Protein AF-A0A7S1EVD7-F1 (afdb_monomer_lite)

Organism: Noctiluca scintillans (NCBI:txid2966)

Foldseek 3Di:
DPPPVVVVVVVVVVPDDLVVLLVCLLVDAPVRLVVSCVVDVVSVVSPALVSLLSNCCNPLVLLLCLLQCLDVVRHDSVVLSVLFDGPCSSVLSVQLVVLLVPFDDQDPQLVVQDDPVLVVLLVVLRVLLSSLSSNLSSCVRSVVVVSSVVSLQVNLVSLLSNQLSSCSSVVHNDDSDDPSHDDDPCSVVVSVVSNVVVVVVVVVVVVVVVVVVVVVVVVD

Structure (mmCIF, N/CA/C/O backbone):
data_AF-A0A7S1EVD7-F1
#
_entry.id   AF-A0A7S1EVD7-F1
#
loop_
_atom_site.group_PDB
_atom_site.id
_atom_site.type_symbol
_atom_site.label_atom_id
_atom_site.label_alt_id
_atom_site.label_comp_id
_atom_site.label_asym_id
_atom_site.label_entity_id
_atom_site.label_seq_id
_atom_site.pdbx_PDB_ins_code
_atom_site.Cartn_x
_atom_site.Cartn_y
_atom_site.Cartn_z
_atom_site.occupancy
_atom_site.B_iso_or_equiv
_atom_site.auth_seq_id
_atom_site.auth_comp_id
_atom_site.auth_asym_id
_atom_site.auth_atom_id
_atom_site.pdbx_PDB_model_num
ATOM 1 N N . GLN A 1 1 ? -38.533 -34.014 3.972 1.00 44.88 1 GLN A N 1
ATOM 2 C CA . GLN A 1 1 ? -37.366 -34.415 4.790 1.00 44.88 1 GLN A CA 1
ATOM 3 C C . GLN A 1 1 ? -36.181 -33.424 4.697 1.00 44.88 1 GLN A C 1
ATOM 5 O O . GLN A 1 1 ? -35.064 -33.807 4.995 1.00 44.88 1 GLN A O 1
ATOM 10 N N . ASN A 1 2 ? -36.397 -32.120 4.438 1.00 43.06 2 ASN A N 1
ATOM 11 C CA . ASN A 1 2 ? -35.309 -31.125 4.284 1.00 43.06 2 ASN A CA 1
ATOM 12 C C . ASN A 1 2 ? -35.153 -30.165 5.486 1.00 43.06 2 ASN A C 1
ATOM 14 O O . ASN A 1 2 ? -34.778 -29.009 5.321 1.00 43.06 2 ASN A O 1
ATOM 18 N N . ALA A 1 3 ? -35.474 -30.609 6.706 1.00 43.50 3 ALA A N 1
ATOM 19 C CA . ALA A 1 3 ? -35.480 -29.743 7.894 1.00 43.50 3 ALA A CA 1
ATOM 20 C C . ALA A 1 3 ? -34.254 -29.903 8.819 1.00 43.50 3 ALA A C 1
ATOM 22 O O . ALA A 1 3 ? -34.130 -29.135 9.774 1.00 43.50 3 ALA A O 1
ATOM 23 N N . SER A 1 4 ? -33.353 -30.868 8.574 1.00 43.53 4 SER A N 1
ATOM 24 C CA . SER A 1 4 ? -32.219 -31.132 9.482 1.00 43.53 4 SER A CA 1
ATOM 25 C C . SER A 1 4 ? -30.947 -30.340 9.143 1.00 43.53 4 SER A C 1
ATOM 27 O O . SER A 1 4 ? -30.243 -29.928 10.062 1.00 43.53 4 SER A O 1
ATOM 29 N N . GLY A 1 5 ? -30.696 -30.012 7.868 1.00 40.09 5 GLY A N 1
ATOM 30 C CA . GLY A 1 5 ? -29.523 -29.213 7.467 1.00 40.09 5 GLY A CA 1
ATOM 31 C C . GLY A 1 5 ? -29.559 -27.769 7.987 1.00 40.09 5 GLY A C 1
ATOM 32 O O . GLY A 1 5 ? -28.544 -27.218 8.399 1.00 40.09 5 GLY A O 1
ATOM 33 N N . ASN A 1 6 ? -30.758 -27.185 8.086 1.00 43.16 6 ASN A N 1
ATOM 34 C CA . ASN A 1 6 ? -30.953 -25.802 8.535 1.00 43.16 6 ASN A CA 1
ATOM 35 C C . ASN A 1 6 ? -30.888 -25.632 10.068 1.00 43.16 6 ASN A C 1
ATOM 37 O O . ASN A 1 6 ? -30.753 -24.516 10.568 1.00 43.16 6 ASN A O 1
ATOM 41 N N . ARG A 1 7 ? -30.986 -26.731 10.833 1.00 43.75 7 ARG A N 1
ATOM 42 C CA . ARG A 1 7 ? -30.829 -26.716 12.299 1.00 43.75 7 ARG A CA 1
ATOM 43 C C . ARG A 1 7 ? -29.368 -26.798 12.716 1.00 43.75 7 ARG A C 1
ATOM 45 O O . ARG A 1 7 ? -29.014 -26.156 13.692 1.00 43.75 7 ARG A O 1
ATOM 52 N N . SER A 1 8 ? -28.530 -27.513 11.964 1.00 48.38 8 SER A N 1
ATOM 53 C CA . SER A 1 8 ? -27.095 -27.604 12.259 1.00 48.38 8 SER A CA 1
ATOM 54 C C . SER A 1 8 ? -26.392 -26.261 12.062 1.00 48.38 8 SER A C 1
ATOM 56 O O . SER A 1 8 ? -25.587 -25.885 12.902 1.00 48.38 8 SER A O 1
ATOM 58 N N . PHE A 1 9 ? -26.742 -25.502 11.016 1.00 45.78 9 PHE A N 1
ATOM 59 C CA . PHE A 1 9 ? -26.202 -24.154 10.804 1.00 45.78 9 PHE A CA 1
ATOM 60 C C . PHE A 1 9 ? -26.750 -23.156 11.835 1.00 45.78 9 PHE A C 1
ATOM 62 O O . PHE A 1 9 ? -25.984 -22.424 12.443 1.00 45.78 9 PHE A O 1
ATOM 69 N N . LYS A 1 10 ? -28.058 -23.189 12.145 1.00 41.19 10 LYS A N 1
ATOM 70 C CA . LYS A 1 10 ? -28.638 -22.364 13.225 1.00 41.19 10 LYS A CA 1
ATOM 71 C C . LYS A 1 10 ? -28.073 -22.681 14.616 1.00 41.19 10 LYS A C 1
ATOM 73 O O . LYS A 1 10 ? -27.955 -21.760 15.413 1.00 41.19 10 LYS A O 1
ATOM 78 N N . ALA A 1 11 ? -27.726 -23.939 14.898 1.00 45.59 11 ALA A N 1
ATOM 79 C CA . ALA A 1 11 ? -27.103 -24.360 16.154 1.00 45.59 11 ALA A CA 1
ATOM 80 C C . ALA A 1 11 ? -25.620 -23.965 16.229 1.00 45.59 11 ALA A C 1
ATOM 82 O O . ALA A 1 11 ? -25.166 -23.533 17.284 1.00 45.59 11 ALA A O 1
ATOM 83 N N . MET A 1 12 ? -24.899 -24.032 15.103 1.00 44.72 12 MET A N 1
ATOM 84 C CA . MET A 1 12 ? -23.564 -23.440 14.969 1.00 44.72 12 MET A CA 1
ATOM 85 C C . MET A 1 12 ? -23.636 -21.927 15.223 1.00 44.72 12 MET A C 1
ATOM 87 O O . MET A 1 12 ? -22.807 -21.381 15.937 1.00 44.72 12 MET A O 1
ATOM 91 N N . VAL A 1 13 ? -24.697 -21.273 14.723 1.00 46.25 13 VAL A N 1
ATOM 92 C CA . VAL A 1 13 ? -24.890 -19.824 14.828 1.00 46.25 13 VAL A CA 1
ATOM 93 C C . VAL A 1 13 ? -25.379 -19.322 16.193 1.00 46.25 13 VAL A C 1
ATOM 95 O O . VAL A 1 13 ? -25.063 -18.204 16.596 1.00 46.25 13 VAL A O 1
ATOM 98 N N . SER A 1 14 ? -26.093 -20.144 16.962 1.00 47.62 14 SER A N 1
ATOM 99 C CA . SER A 1 14 ? -26.487 -19.815 18.340 1.0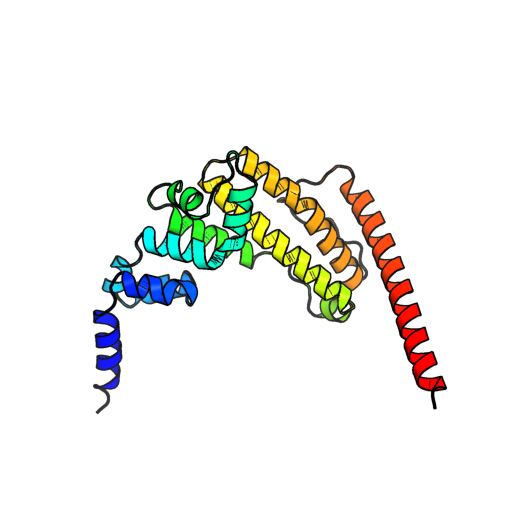0 47.62 14 SER A CA 1
ATOM 100 C C . SER A 1 14 ? -25.362 -19.978 19.370 1.00 47.62 14 SER A C 1
ATOM 102 O O . SER A 1 14 ? -25.581 -19.668 20.536 1.00 47.62 14 SER A O 1
ATOM 104 N N . PHE A 1 15 ? -24.193 -20.478 18.954 1.00 49.88 15 PHE A N 1
ATOM 105 C CA . PHE A 1 15 ? -23.033 -20.740 19.812 1.00 49.88 15 PHE A CA 1
ATOM 106 C C . PHE A 1 15 ? -21.908 -19.703 19.661 1.00 49.88 15 PHE A C 1
ATOM 108 O O . PHE A 1 15 ? -20.883 -19.829 20.317 1.00 49.88 15 PHE A O 1
ATOM 115 N N . PHE A 1 16 ? -22.063 -18.690 18.801 1.00 56.16 16 PHE A N 1
ATOM 116 C CA . PHE A 1 16 ? -21.027 -17.674 18.615 1.00 56.16 16 PHE A CA 1
ATOM 117 C C . PHE A 1 16 ? -21.048 -16.672 19.775 1.00 56.16 16 PHE A C 1
ATOM 119 O O . PHE A 1 16 ? -21.989 -15.890 19.923 1.00 56.16 16 PHE A O 1
ATOM 126 N N . GLY A 1 17 ? -20.009 -16.707 20.603 1.00 64.12 17 GLY A N 1
ATOM 127 C CA . GLY A 1 17 ? -19.635 -15.637 21.512 1.00 64.12 17 GLY A CA 1
ATOM 128 C C . GLY A 1 17 ? -18.591 -14.715 20.878 1.00 64.12 17 GLY A C 1
ATOM 129 O O . GLY A 1 17 ? -18.247 -14.808 19.697 1.00 64.12 17 GLY A O 1
ATOM 130 N N . THR A 1 18 ? -18.067 -13.783 21.673 1.00 68.94 18 THR A N 1
ATOM 131 C CA . THR A 1 18 ? -16.988 -12.886 21.237 1.00 68.94 18 THR A CA 1
ATOM 132 C C . THR A 1 18 ? -15.716 -13.662 20.894 1.00 68.94 18 THR A C 1
ATOM 134 O O . THR A 1 18 ? -15.041 -13.302 19.939 1.00 68.94 18 THR A O 1
ATOM 137 N N . ALA A 1 19 ? -15.414 -14.759 21.593 1.00 72.44 19 ALA A N 1
ATOM 138 C CA . ALA A 1 19 ? -14.221 -15.575 21.353 1.00 72.44 19 ALA A CA 1
ATOM 139 C C . ALA A 1 19 ? -14.154 -16.148 19.925 1.00 72.44 19 ALA A C 1
ATOM 141 O O . ALA A 1 19 ? -13.100 -16.146 19.292 1.00 72.44 19 ALA A O 1
ATOM 142 N N . GLU A 1 20 ? -15.281 -16.586 19.378 1.00 74.19 20 GLU A N 1
ATOM 143 C CA . GLU A 1 20 ? -15.353 -17.140 18.031 1.00 74.19 20 GLU A CA 1
ATOM 144 C C . GLU A 1 20 ? -15.288 -16.047 16.954 1.00 74.19 20 GLU A C 1
ATOM 146 O O . GLU A 1 20 ? -14.692 -16.264 15.901 1.00 74.19 20 GLU A O 1
ATOM 151 N N . ALA A 1 21 ? -15.831 -14.850 17.217 1.00 74.56 21 ALA A N 1
ATOM 152 C CA . ALA A 1 21 ? -15.649 -13.695 16.332 1.00 74.56 21 ALA A CA 1
ATOM 153 C C . ALA A 1 21 ? -14.167 -13.288 16.234 1.00 74.56 21 ALA A C 1
ATOM 155 O O . ALA A 1 21 ? -13.689 -12.961 15.151 1.00 74.56 21 ALA A O 1
ATOM 156 N N . TYR A 1 22 ? -13.420 -13.387 17.339 1.00 80.81 22 TYR A N 1
ATOM 157 C CA . TYR A 1 22 ? -11.961 -13.255 17.326 1.00 80.81 22 TYR A CA 1
ATOM 158 C C . TYR A 1 22 ? -11.295 -14.370 16.512 1.00 80.81 22 TYR A C 1
ATOM 160 O O . TYR A 1 22 ? -10.418 -14.086 15.705 1.00 80.81 22 TYR A O 1
ATOM 168 N N . ALA A 1 23 ? -11.730 -15.623 16.666 1.00 81.19 23 ALA A N 1
ATOM 169 C CA . ALA A 1 23 ? -11.158 -16.752 15.930 1.00 81.19 23 ALA A CA 1
ATOM 170 C C . ALA A 1 23 ? -11.373 -16.656 14.407 1.00 81.19 23 ALA A C 1
ATOM 172 O O . ALA A 1 23 ? -10.497 -17.042 13.635 1.00 81.19 23 ALA A O 1
ATOM 173 N N . LEU A 1 24 ? -12.524 -16.136 13.971 1.00 81.75 24 LEU A N 1
ATOM 174 C CA . LEU A 1 24 ? -12.850 -15.944 12.553 1.00 81.75 24 LEU A CA 1
ATOM 175 C C . LEU A 1 24 ? -12.280 -14.644 11.972 1.00 81.75 24 LEU A C 1
ATOM 177 O O . LEU A 1 24 ? -12.089 -14.563 10.761 1.00 81.75 24 LEU A O 1
ATOM 181 N N . GLY A 1 25 ? -11.993 -13.654 12.824 1.00 81.75 25 GLY A N 1
ATOM 182 C CA . GLY A 1 25 ? -11.480 -12.326 12.470 1.00 81.75 25 GLY A CA 1
ATOM 183 C C . GLY A 1 25 ? -10.424 -12.336 11.361 1.00 81.75 25 GLY A C 1
ATOM 184 O O . GLY A 1 25 ? -10.656 -11.700 10.338 1.00 81.75 25 GLY A O 1
ATOM 185 N N . PRO A 1 26 ? -9.320 -13.091 11.521 1.00 85.69 26 PRO A N 1
ATOM 186 C CA . PRO A 1 26 ? -8.225 -13.155 10.549 1.00 85.69 26 PRO A CA 1
ATOM 187 C C . PRO A 1 26 ? -8.576 -13.750 9.175 1.00 85.69 26 PRO A C 1
ATOM 189 O O . PRO A 1 26 ? -7.789 -13.630 8.240 1.00 85.69 26 PRO A O 1
ATOM 192 N N . PHE A 1 27 ? -9.705 -14.457 9.054 1.00 85.62 27 PHE A N 1
ATOM 193 C CA . PHE A 1 27 ? -10.077 -15.212 7.849 1.00 85.62 27 PHE A CA 1
ATOM 194 C C . PHE A 1 27 ? -11.245 -14.592 7.078 1.00 85.62 27 PHE A C 1
ATOM 196 O O . PHE A 1 27 ? -11.596 -15.076 6.002 1.00 85.62 27 PHE A O 1
ATOM 203 N N . CYS A 1 28 ? -11.866 -13.545 7.620 1.00 85.81 28 CYS A N 1
ATOM 204 C CA . CYS A 1 28 ? -13.057 -12.927 7.054 1.00 85.81 28 CYS A CA 1
ATOM 205 C C . CYS A 1 28 ? -12.839 -11.426 6.879 1.00 85.81 28 CYS A C 1
ATOM 207 O O . CYS A 1 28 ? -12.343 -10.745 7.771 1.00 85.81 28 CYS A O 1
ATOM 209 N N . SER A 1 29 ? -13.260 -10.876 5.743 1.00 87.44 29 SER A N 1
ATOM 210 C CA . SER A 1 29 ? -13.222 -9.432 5.534 1.00 87.44 29 SER A CA 1
ATOM 211 C C . SER A 1 29 ? -14.282 -8.719 6.385 1.00 87.44 29 SER A C 1
ATOM 213 O O . SER A 1 29 ? -15.257 -9.315 6.848 1.00 87.44 29 SER A O 1
ATOM 215 N N . GLY A 1 30 ? -14.148 -7.399 6.548 1.00 85.38 30 GLY A N 1
ATOM 216 C CA . GLY A 1 30 ? -15.182 -6.591 7.203 1.00 85.38 30 GLY A CA 1
ATOM 217 C C . GLY A 1 30 ? -16.542 -6.691 6.503 1.00 85.38 30 GLY A C 1
ATOM 218 O O . GLY A 1 30 ? -17.576 -6.638 7.166 1.00 85.38 30 GLY A O 1
ATOM 219 N N . VAL A 1 31 ? -16.553 -6.899 5.181 1.00 87.12 31 VAL A N 1
ATOM 220 C CA . VAL A 1 31 ? -17.779 -7.118 4.397 1.00 87.12 31 VAL A CA 1
ATOM 221 C C . VAL A 1 31 ? -18.438 -8.439 4.785 1.00 87.12 31 VAL A C 1
ATOM 223 O O . VAL A 1 31 ? -19.647 -8.461 5.011 1.00 87.12 31 VAL A O 1
ATOM 226 N N . ASP A 1 32 ? -17.651 -9.504 4.946 1.00 86.31 32 ASP A N 1
ATOM 227 C CA . ASP A 1 32 ? -18.152 -10.813 5.378 1.00 86.31 32 ASP A CA 1
ATOM 228 C C . ASP A 1 32 ? -18.765 -10.722 6.780 1.00 86.31 32 ASP A C 1
ATOM 230 O O . ASP A 1 32 ? -19.887 -11.174 7.002 1.00 86.31 32 ASP A O 1
ATOM 234 N N . PHE A 1 33 ? -18.090 -10.044 7.713 1.00 81.94 33 PHE A N 1
ATOM 235 C CA . PHE A 1 33 ? -18.612 -9.817 9.064 1.00 81.94 33 PHE A CA 1
ATOM 236 C C . PHE A 1 33 ? -19.910 -9.001 9.075 1.00 81.94 33 PHE A C 1
ATOM 238 O O . PHE A 1 33 ? -20.849 -9.328 9.808 1.00 81.94 33 PHE A O 1
ATOM 245 N N . ILE A 1 34 ? -20.000 -7.958 8.244 1.00 83.19 34 ILE A N 1
ATOM 246 C CA . ILE A 1 34 ? -21.222 -7.159 8.110 1.00 83.19 34 ILE A CA 1
ATOM 247 C C . ILE A 1 34 ? -22.352 -8.018 7.532 1.00 83.19 34 ILE A C 1
ATOM 249 O O . ILE A 1 34 ? -23.447 -8.022 8.095 1.00 83.19 34 ILE A O 1
ATOM 253 N N . ALA A 1 35 ? -22.100 -8.785 6.472 1.00 83.81 35 ALA A N 1
ATOM 254 C CA . ALA A 1 35 ? -23.093 -9.671 5.870 1.00 83.81 35 ALA A CA 1
ATOM 255 C C . ALA A 1 35 ? -23.604 -10.716 6.877 1.00 83.81 35 ALA A C 1
ATOM 257 O O . ALA A 1 35 ? -24.814 -10.883 7.055 1.00 83.81 35 ALA A O 1
ATOM 258 N N . VAL A 1 36 ? -22.699 -11.353 7.624 1.00 78.06 36 VAL A N 1
ATOM 259 C CA . VAL A 1 36 ? -23.054 -12.319 8.673 1.00 78.06 36 VAL A CA 1
ATOM 260 C C . VAL A 1 36 ? -23.901 -11.654 9.766 1.00 78.06 36 VAL A C 1
ATOM 262 O O . VAL A 1 36 ? -24.931 -12.203 10.164 1.00 78.06 36 VAL A O 1
ATOM 265 N N . SER A 1 37 ? -23.559 -10.435 10.190 1.00 79.31 37 SER A N 1
ATOM 266 C CA . SER A 1 37 ? -24.334 -9.697 11.201 1.00 79.31 37 SER A CA 1
ATOM 267 C C . SER A 1 37 ? -25.762 -9.351 10.764 1.00 79.31 37 SER A C 1
ATOM 269 O O . SER A 1 37 ? -26.671 -9.309 11.594 1.00 79.31 37 SER A O 1
ATOM 271 N N . GLN A 1 38 ? -25.983 -9.146 9.461 1.00 80.62 38 GLN A N 1
ATOM 272 C CA . GLN A 1 38 ? -27.307 -8.874 8.899 1.00 80.62 38 GLN A CA 1
ATOM 273 C C . GLN A 1 38 ? -28.178 -10.132 8.856 1.00 80.62 38 GLN A C 1
ATOM 275 O O . GLN A 1 38 ? -29.390 -10.053 9.052 1.00 80.62 38 GLN A O 1
ATOM 280 N N . THR A 1 39 ? -27.570 -11.300 8.639 1.00 79.75 39 THR A N 1
ATOM 281 C CA . THR A 1 39 ? -28.297 -12.580 8.629 1.00 79.75 39 THR A CA 1
ATOM 282 C C . THR A 1 39 ? -28.684 -13.060 10.028 1.00 79.75 39 THR A C 1
ATOM 284 O O . THR A 1 39 ? -29.711 -13.721 10.190 1.00 79.75 39 THR A O 1
ATOM 287 N N . HIS A 1 40 ? -27.910 -12.693 11.055 1.00 72.00 40 HIS A N 1
ATOM 288 C CA . HIS A 1 40 ? -28.127 -13.136 12.427 1.00 72.00 40 HIS A CA 1
ATOM 289 C C . HIS A 1 40 ? -27.943 -12.001 13.437 1.00 72.00 40 HIS A C 1
ATOM 291 O O . HIS A 1 40 ? -26.831 -11.593 13.755 1.00 72.00 40 HIS A O 1
ATOM 297 N N . ARG A 1 41 ? -29.056 -11.547 14.027 1.00 68.69 41 ARG A N 1
ATOM 298 C CA . ARG A 1 41 ? -29.090 -10.430 14.991 1.00 68.69 41 ARG A CA 1
ATOM 299 C C . ARG A 1 41 ? -28.163 -10.628 16.199 1.00 68.69 41 ARG A C 1
ATOM 301 O O . ARG A 1 41 ? -27.632 -9.651 16.714 1.00 68.69 41 ARG A O 1
ATOM 308 N N . SER A 1 42 ? -27.957 -11.876 16.627 1.00 68.62 42 SER A N 1
ATOM 309 C CA . SER A 1 42 ? -27.016 -12.240 17.695 1.00 68.62 42 SER A CA 1
ATOM 310 C C . SER A 1 42 ? -25.559 -11.968 17.314 1.00 68.62 42 SER A C 1
ATOM 312 O O . SER A 1 42 ? -24.803 -11.509 18.158 1.00 68.62 42 SER A O 1
ATOM 314 N N . MET A 1 43 ? -25.184 -12.152 16.045 1.00 66.56 43 MET A N 1
ATOM 315 C CA . MET A 1 43 ? -23.839 -11.847 15.538 1.00 66.56 43 MET A CA 1
ATOM 316 C C . MET A 1 43 ? -23.573 -10.339 15.486 1.00 66.56 43 MET A C 1
ATOM 318 O O . MET A 1 43 ? -22.446 -9.904 15.691 1.00 66.56 43 MET A O 1
ATOM 322 N N . GLY A 1 44 ? -24.611 -9.522 15.278 1.00 63.69 44 GLY A N 1
ATOM 323 C CA . GLY A 1 44 ? -24.496 -8.062 15.355 1.00 63.69 44 GLY A CA 1
ATOM 324 C C . GLY A 1 44 ? -24.073 -7.549 16.735 1.00 63.69 44 GLY A C 1
ATOM 325 O O . GLY A 1 44 ? -23.389 -6.534 16.815 1.00 63.69 44 GLY A O 1
ATOM 326 N N . LEU A 1 45 ? -24.406 -8.276 17.809 1.00 62.62 45 LEU A N 1
ATOM 327 C CA . LEU A 1 45 ? -23.969 -7.959 19.177 1.00 62.62 45 LEU A CA 1
ATOM 328 C C . LEU A 1 45 ? -22.491 -8.304 19.426 1.00 62.62 45 LEU A C 1
ATOM 330 O O . LEU A 1 45 ? -21.907 -7.814 20.388 1.00 62.62 45 LEU A O 1
ATOM 334 N N . LEU A 1 46 ? -21.883 -9.125 18.562 1.00 68.19 46 LEU A N 1
ATOM 335 C CA . LEU A 1 46 ? -20.492 -9.567 18.680 1.00 68.19 46 LEU A CA 1
ATOM 336 C C . LEU A 1 46 ? -19.510 -8.643 17.955 1.00 68.19 46 LEU A C 1
ATOM 338 O O . LEU A 1 46 ? -18.312 -8.741 18.195 1.00 68.19 46 LEU A O 1
ATOM 342 N N . LEU A 1 47 ? -19.990 -7.722 17.110 1.00 76.81 47 LEU A N 1
ATOM 343 C CA . LEU A 1 47 ? -19.174 -6.720 16.411 1.00 76.81 47 LEU A CA 1
ATOM 344 C C . LEU A 1 47 ? -18.758 -5.567 17.339 1.00 76.81 47 LEU A C 1
ATOM 346 O O . LEU A 1 47 ? -18.971 -4.391 17.033 1.00 76.81 47 LEU A O 1
ATOM 350 N N . THR A 1 48 ? -18.188 -5.911 18.490 1.00 86.00 48 THR A N 1
ATOM 351 C CA . THR A 1 48 ? -17.673 -4.952 19.467 1.00 86.00 48 THR A CA 1
ATOM 352 C C . THR A 1 48 ? -16.430 -4.247 18.925 1.00 86.00 48 THR A C 1
ATOM 354 O O . THR A 1 48 ? -15.740 -4.762 18.043 1.00 86.00 48 THR A O 1
ATOM 357 N N . ASP A 1 49 ? -16.102 -3.075 19.476 1.00 88.81 49 ASP A N 1
ATOM 358 C CA . ASP A 1 49 ? -14.875 -2.342 19.125 1.00 88.81 49 ASP A CA 1
ATOM 359 C C . ASP A 1 49 ? -13.621 -3.224 19.262 1.00 88.81 49 ASP A C 1
ATOM 361 O O . ASP A 1 49 ? -12.717 -3.162 18.436 1.00 88.81 49 ASP A O 1
ATOM 365 N N . ALA A 1 50 ? -13.614 -4.125 20.246 1.00 88.44 50 ALA A N 1
ATOM 366 C CA . ALA A 1 50 ? -12.516 -5.045 20.504 1.00 88.44 50 ALA A CA 1
ATOM 367 C C . ALA A 1 50 ? -12.311 -6.069 19.363 1.00 88.44 50 ALA A C 1
ATOM 369 O O . ALA A 1 50 ? -11.170 -6.331 18.976 1.00 88.44 50 ALA A O 1
ATOM 370 N N . VAL A 1 51 ? -13.396 -6.580 18.760 1.00 88.75 51 VAL A N 1
ATOM 371 C CA . VAL A 1 51 ? -13.318 -7.437 17.559 1.00 88.75 51 VAL A CA 1
ATOM 372 C C . VAL A 1 51 ? -12.745 -6.654 16.382 1.00 88.75 51 VAL A C 1
ATOM 374 O O . VAL A 1 51 ? -11.852 -7.145 15.697 1.00 88.75 51 VAL A O 1
ATOM 377 N N . TRP A 1 52 ? -13.177 -5.407 16.180 1.00 92.00 52 TRP A N 1
ATOM 378 C CA . TRP A 1 52 ? -12.618 -4.561 15.123 1.00 92.00 52 TRP A CA 1
ATOM 379 C C . TRP A 1 52 ? -11.136 -4.247 15.353 1.00 92.00 52 TRP A C 1
ATOM 381 O O . TRP A 1 52 ? -10.360 -4.340 14.408 1.00 92.00 52 TRP A O 1
ATOM 391 N N . LYS A 1 53 ? -10.705 -3.964 16.591 1.00 92.88 53 LYS A N 1
ATOM 392 C CA . LYS A 1 53 ? -9.275 -3.812 16.933 1.00 92.88 53 LYS A CA 1
ATOM 393 C C . LYS A 1 53 ? -8.482 -5.071 16.609 1.00 92.88 53 LYS A C 1
ATOM 395 O O . LYS A 1 53 ? -7.392 -4.979 16.050 1.00 92.88 53 LYS A O 1
ATOM 400 N N . HIS A 1 54 ? -9.039 -6.242 16.914 1.00 91.44 54 HIS A N 1
ATOM 401 C CA . HIS A 1 54 ? -8.417 -7.511 16.559 1.00 91.44 54 HIS A CA 1
ATOM 402 C C . HIS A 1 54 ? -8.284 -7.679 15.043 1.00 91.44 54 HIS A C 1
ATOM 404 O O . HIS A 1 54 ? -7.209 -8.024 14.563 1.00 91.44 54 HIS A O 1
ATOM 410 N N . MET A 1 55 ? -9.331 -7.371 14.277 1.00 93.00 55 MET A N 1
ATOM 411 C CA . MET A 1 55 ? -9.271 -7.416 12.815 1.00 93.00 55 MET A CA 1
ATOM 412 C C . MET A 1 55 ? -8.259 -6.415 12.245 1.00 93.00 55 MET A C 1
ATOM 414 O O . MET A 1 55 ? -7.499 -6.771 11.349 1.00 93.00 55 MET A O 1
ATOM 418 N N . VAL A 1 56 ? -8.195 -5.190 12.785 1.00 95.06 56 VAL A N 1
ATOM 419 C CA . VAL A 1 56 ? -7.190 -4.194 12.380 1.00 95.06 56 VAL A CA 1
ATOM 420 C C . VAL A 1 56 ? -5.783 -4.733 12.615 1.00 95.06 56 VAL A C 1
ATOM 422 O O . VAL A 1 56 ? -4.940 -4.663 11.725 1.00 95.06 56 VAL A O 1
ATOM 425 N N . ARG A 1 57 ? -5.540 -5.335 13.783 1.00 95.06 57 ARG A N 1
ATOM 426 C CA . ARG A 1 57 ? -4.254 -5.958 14.096 1.00 95.06 57 ARG A CA 1
ATOM 427 C C . ARG A 1 57 ? -3.888 -7.066 13.120 1.00 95.06 57 ARG A C 1
ATOM 429 O O . ARG A 1 57 ? -2.759 -7.099 12.643 1.00 95.06 57 ARG A O 1
ATOM 436 N N . SER A 1 58 ? -4.825 -7.973 12.867 1.00 93.25 58 SER A N 1
ATOM 437 C CA . SER A 1 58 ? -4.582 -9.174 12.071 1.00 93.25 58 SER A CA 1
ATOM 438 C C . SER A 1 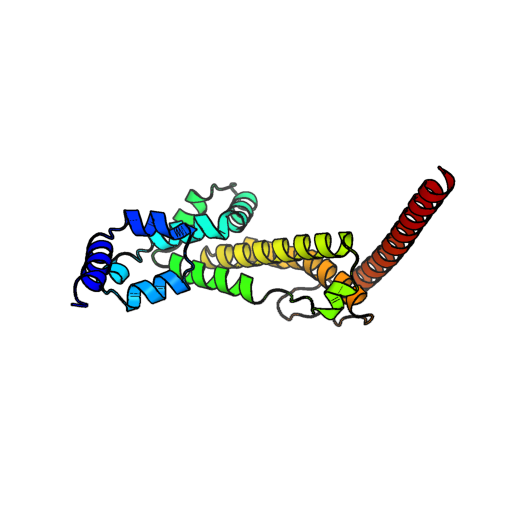58 ? -4.381 -8.854 10.592 1.00 93.25 58 SER A C 1
ATOM 440 O O . SER A 1 58 ? -3.546 -9.478 9.947 1.00 93.25 58 SER A O 1
ATOM 442 N N . HIS A 1 59 ? -5.117 -7.881 10.047 1.00 94.56 59 HIS A N 1
ATOM 443 C CA . HIS A 1 59 ? -5.078 -7.573 8.612 1.00 94.56 59 HIS A CA 1
ATOM 444 C C . HIS A 1 59 ? -4.080 -6.474 8.252 1.00 94.56 59 HIS A C 1
ATOM 446 O O . HIS A 1 59 ? -3.517 -6.507 7.162 1.00 94.56 59 HIS A O 1
ATOM 452 N N . PHE A 1 60 ? -3.820 -5.534 9.163 1.00 95.62 60 PHE A N 1
ATOM 453 C CA . PHE A 1 60 ? -3.000 -4.352 8.890 1.00 95.62 60 PHE A CA 1
ATOM 454 C C . PHE A 1 60 ? -1.769 -4.261 9.797 1.00 95.62 60 PHE A C 1
ATOM 456 O O . PHE A 1 60 ? -1.330 -3.174 10.179 1.00 95.62 60 PHE A O 1
ATOM 463 N N . GLN A 1 61 ? -1.180 -5.413 10.135 1.00 95.38 61 GLN A N 1
ATOM 464 C CA . GLN A 1 61 ? 0.010 -5.486 10.985 1.00 95.38 61 GLN A CA 1
ATOM 465 C C . GLN A 1 61 ? 1.146 -4.584 10.477 1.00 95.38 61 GLN A C 1
ATOM 467 O O . GLN A 1 61 ? 1.760 -3.874 11.266 1.00 95.38 61 GLN A O 1
ATOM 472 N N . GLN A 1 62 ? 1.410 -4.561 9.168 1.00 95.81 62 GLN A N 1
ATOM 473 C CA . GLN A 1 62 ? 2.508 -3.764 8.606 1.00 95.81 62 GLN A CA 1
ATOM 474 C C . GLN A 1 62 ? 2.286 -2.254 8.773 1.00 95.81 62 GLN A C 1
ATOM 476 O O . GLN A 1 62 ? 3.234 -1.521 9.051 1.00 95.81 62 GLN A O 1
ATOM 481 N N . ALA A 1 63 ? 1.041 -1.789 8.654 1.00 96.06 63 ALA A N 1
ATOM 482 C CA . ALA A 1 63 ? 0.696 -0.390 8.887 1.00 96.06 63 ALA A CA 1
ATOM 483 C C . ALA A 1 63 ? 0.875 -0.009 10.366 1.00 96.06 63 ALA A C 1
ATOM 485 O O . ALA A 1 63 ? 1.407 1.059 10.671 1.00 96.06 63 ALA A O 1
ATOM 486 N N . LEU A 1 64 ? 0.502 -0.909 11.285 1.00 95.44 64 LEU A N 1
ATOM 487 C CA . LEU A 1 64 ? 0.736 -0.740 12.723 1.00 95.44 64 LEU A CA 1
ATOM 488 C C . LEU A 1 64 ? 2.232 -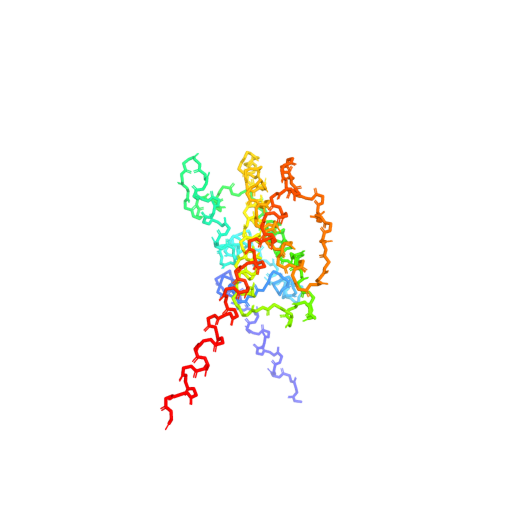0.697 13.059 1.00 95.44 64 LEU A C 1
ATOM 490 O O . LEU A 1 64 ? 2.651 0.185 13.805 1.00 95.44 64 LEU A O 1
ATOM 494 N N . GLU A 1 65 ? 3.042 -1.590 12.479 1.00 95.12 65 GLU A N 1
ATOM 495 C CA . GLU A 1 65 ? 4.506 -1.582 12.636 1.00 95.12 65 GLU A CA 1
ATOM 496 C C . GLU A 1 65 ? 5.104 -0.260 12.157 1.00 95.12 65 GLU A C 1
ATOM 498 O O . GLU A 1 65 ? 5.981 0.311 12.806 1.00 95.12 65 GLU A O 1
ATOM 503 N N . MET A 1 66 ? 4.626 0.239 11.017 1.00 94.25 66 MET A N 1
ATOM 504 C CA . MET A 1 66 ? 5.107 1.480 10.427 1.00 94.25 66 MET A CA 1
ATOM 505 C C . MET A 1 66 ? 4.785 2.690 11.311 1.00 94.25 66 MET A C 1
ATOM 507 O O . MET A 1 66 ? 5.687 3.468 11.623 1.00 94.25 66 MET A O 1
ATOM 511 N N . VAL A 1 67 ? 3.538 2.822 11.774 1.00 93.88 67 VAL A N 1
ATOM 512 C CA . VAL A 1 67 ? 3.146 3.887 12.712 1.00 93.88 67 VAL A CA 1
ATOM 513 C C . VAL A 1 67 ? 3.911 3.766 14.028 1.00 93.88 67 VAL A C 1
ATOM 515 O O . VAL A 1 67 ? 4.432 4.769 14.513 1.00 93.88 67 VAL A O 1
ATOM 518 N N . GLY A 1 68 ? 4.038 2.558 14.584 1.00 91.75 68 GLY A N 1
ATOM 519 C CA . GLY A 1 68 ? 4.753 2.314 15.838 1.00 91.75 68 GLY A CA 1
ATOM 520 C C . GLY A 1 68 ? 6.229 2.711 15.772 1.00 91.75 68 GLY A C 1
ATOM 521 O O . GLY A 1 68 ? 6.718 3.404 16.662 1.00 91.75 68 GLY A O 1
ATOM 522 N N . ARG A 1 69 ? 6.926 2.360 14.681 1.00 92.50 69 ARG A N 1
ATOM 523 C CA . ARG A 1 69 ? 8.344 2.709 14.457 1.00 92.50 69 ARG A CA 1
ATOM 524 C C . ARG A 1 69 ? 8.587 4.201 14.254 1.00 92.50 69 ARG A C 1
ATOM 526 O O . ARG A 1 69 ? 9.642 4.693 14.640 1.00 92.50 69 ARG A O 1
ATOM 533 N N . LEU A 1 70 ? 7.651 4.896 13.613 1.00 90.81 70 LEU A N 1
ATOM 534 C CA . LEU A 1 70 ? 7.770 6.324 13.304 1.00 90.81 70 LEU A CA 1
ATOM 535 C C . LEU A 1 70 ? 7.216 7.228 14.416 1.00 90.81 70 LEU A C 1
ATOM 537 O O . LEU A 1 70 ? 7.343 8.450 14.340 1.00 90.81 70 LEU A O 1
ATOM 541 N N . SER A 1 71 ? 6.602 6.644 15.443 1.00 87.31 71 SER A N 1
ATOM 542 C CA . SER A 1 71 ? 6.122 7.375 16.612 1.00 87.31 71 SER A CA 1
ATOM 543 C C . SER A 1 71 ? 7.267 7.704 17.571 1.00 87.31 71 SER A C 1
ATOM 545 O O . SER A 1 71 ? 8.291 7.021 17.620 1.00 87.31 71 SER A O 1
ATOM 547 N N . THR A 1 72 ? 7.095 8.780 18.340 1.00 84.75 72 THR A N 1
ATOM 548 C CA . THR A 1 72 ? 8.034 9.203 19.382 1.00 84.75 72 THR A CA 1
ATOM 549 C C . THR A 1 72 ? 7.298 9.330 20.722 1.00 84.75 72 THR A C 1
ATOM 551 O O . THR A 1 72 ? 6.534 10.280 20.907 1.00 84.75 72 THR A O 1
ATOM 554 N N . PRO A 1 73 ? 7.510 8.401 21.676 1.00 87.56 73 PRO A N 1
ATOM 555 C CA . PRO A 1 73 ? 8.408 7.236 21.619 1.00 87.56 73 PRO A CA 1
ATOM 556 C C . PRO A 1 73 ? 7.939 6.149 20.633 1.00 87.56 73 PRO A C 1
ATOM 558 O O . PRO A 1 73 ? 6.800 6.175 20.178 1.00 87.56 73 PRO A O 1
ATOM 561 N N . VAL A 1 74 ? 8.829 5.198 20.318 1.00 86.62 74 VAL A N 1
ATOM 562 C CA . VAL A 1 74 ? 8.482 4.004 19.526 1.00 86.62 74 VAL A CA 1
ATOM 563 C C . VAL A 1 74 ? 7.445 3.185 20.291 1.00 86.62 74 VAL A C 1
ATOM 565 O O . VAL A 1 74 ? 7.619 2.920 21.480 1.00 86.62 74 VAL A O 1
ATOM 568 N N . GLU A 1 75 ? 6.378 2.782 19.608 1.00 88.62 75 GLU A N 1
ATOM 569 C CA . GLU A 1 75 ? 5.228 2.105 20.210 1.00 88.62 75 GLU A CA 1
ATOM 570 C C . GLU A 1 75 ? 5.036 0.688 19.659 1.00 88.62 75 GLU A C 1
ATOM 572 O O . GLU A 1 75 ? 5.255 0.419 18.476 1.00 88.62 75 GLU A O 1
ATOM 577 N N . GLU A 1 76 ? 4.570 -0.218 20.519 1.00 91.38 76 GLU A N 1
ATOM 578 C CA . GLU A 1 76 ? 4.071 -1.533 20.116 1.00 91.38 76 GLU A CA 1
ATOM 579 C C . GLU A 1 76 ? 2.641 -1.436 19.560 1.00 91.38 76 GLU A C 1
ATOM 581 O O . GLU A 1 76 ? 1.898 -0.502 19.871 1.00 91.38 76 GLU A O 1
ATOM 586 N N . HIS A 1 77 ? 2.211 -2.438 18.783 1.00 88.94 77 HIS A N 1
ATOM 587 C CA . HIS A 1 77 ? 0.885 -2.442 18.141 1.00 88.94 77 HIS A CA 1
ATOM 588 C C . HIS A 1 77 ? -0.259 -2.276 19.139 1.00 88.94 77 HIS A C 1
ATOM 590 O O . HIS A 1 77 ? -1.239 -1.599 18.846 1.00 88.94 77 HIS A O 1
ATOM 596 N N . GLU A 1 78 ? -0.129 -2.882 20.318 1.00 89.31 78 GLU A N 1
ATOM 597 C CA . GLU A 1 78 ? -1.149 -2.812 21.363 1.00 89.31 78 GLU A CA 1
ATOM 598 C C . GLU A 1 78 ? -1.314 -1.393 21.885 1.00 89.31 78 GLU A C 1
ATOM 600 O O . GLU A 1 78 ? -2.435 -0.943 22.087 1.00 89.31 78 GLU A O 1
ATOM 605 N N . THR A 1 79 ? -0.209 -0.665 22.041 1.00 89.50 79 THR A N 1
ATOM 606 C CA . THR A 1 79 ? -0.217 0.733 22.477 1.00 89.50 79 THR A CA 1
ATOM 607 C C . THR A 1 79 ? -0.876 1.621 21.428 1.00 89.50 79 THR A C 1
ATOM 609 O O . THR A 1 79 ? -1.722 2.449 21.765 1.00 89.50 79 THR A O 1
ATOM 612 N N . VAL A 1 80 ? -0.560 1.397 20.148 1.00 89.31 80 VAL A N 1
ATOM 613 C CA . VAL A 1 80 ? -1.169 2.127 19.027 1.00 89.31 80 VAL A CA 1
ATOM 614 C C . VAL A 1 80 ? -2.681 1.872 18.964 1.00 89.31 80 VAL A C 1
ATOM 616 O O . VAL A 1 80 ? -3.464 2.811 18.834 1.00 89.31 80 VAL A O 1
ATOM 619 N N . LEU A 1 81 ? -3.116 0.616 19.108 1.00 92.56 81 LEU A N 1
ATOM 620 C CA . LEU A 1 81 ? -4.537 0.248 19.090 1.00 92.56 81 LEU A CA 1
ATOM 621 C C . LEU A 1 81 ? -5.287 0.687 20.354 1.00 92.56 81 LEU A C 1
ATOM 623 O O . LEU A 1 81 ? -6.470 1.026 20.281 1.00 92.56 81 LEU A O 1
ATOM 627 N N . ALA A 1 82 ? -4.624 0.698 21.511 1.00 92.00 82 ALA A N 1
ATOM 628 C CA . ALA A 1 82 ? -5.190 1.196 22.761 1.00 92.00 82 ALA A CA 1
ATOM 629 C C . ALA A 1 82 ? -5.420 2.713 22.723 1.00 92.00 82 ALA A C 1
ATOM 631 O O . ALA A 1 82 ? -6.355 3.195 23.357 1.00 92.00 82 ALA A O 1
ATOM 632 N N . ALA A 1 83 ? -4.618 3.450 21.947 1.00 92.44 83 ALA A N 1
ATOM 633 C CA . ALA A 1 83 ? -4.766 4.889 21.751 1.00 92.44 83 ALA A CA 1
ATOM 634 C C . ALA A 1 83 ? -5.933 5.280 20.820 1.00 92.44 83 ALA A C 1
ATOM 636 O O . ALA A 1 83 ? -6.234 6.468 20.690 1.00 92.44 83 ALA A O 1
ATOM 637 N N . LEU A 1 84 ? -6.598 4.316 20.171 1.00 93.06 84 LEU A N 1
ATOM 638 C CA . LEU A 1 84 ? -7.752 4.603 19.319 1.00 93.06 84 LEU A CA 1
ATOM 639 C C . LEU A 1 84 ? -8.951 5.097 20.144 1.00 93.06 84 LEU A C 1
ATOM 641 O O . LEU A 1 84 ? -9.283 4.471 21.158 1.00 93.06 84 LEU A O 1
ATOM 645 N N . PRO A 1 85 ? -9.660 6.146 19.679 1.00 92.75 85 PRO A N 1
ATOM 646 C CA . PRO A 1 85 ? -10.917 6.564 20.288 1.00 92.75 85 PRO A CA 1
ATOM 647 C C . PRO A 1 85 ? -11.934 5.418 20.328 1.00 92.75 85 PRO A C 1
ATOM 649 O O . PRO A 1 85 ? -11.994 4.585 19.419 1.00 92.75 85 PRO A O 1
ATOM 652 N N . GLU A 1 86 ? -12.761 5.382 21.372 1.00 88.06 86 GLU A N 1
ATOM 653 C CA . GLU A 1 86 ? -13.777 4.342 21.527 1.00 88.06 86 GLU A CA 1
ATOM 654 C C . GLU A 1 86 ? -14.759 4.345 20.342 1.00 88.06 86 GLU A C 1
ATOM 656 O O . GLU A 1 86 ? -15.300 5.383 19.959 1.00 88.06 86 GLU A O 1
ATOM 661 N N . GLY A 1 87 ? -14.958 3.175 19.728 1.00 88.50 87 GLY A N 1
ATOM 662 C CA . GLY A 1 87 ? -15.832 3.002 18.565 1.00 88.50 87 GLY A CA 1
ATOM 663 C C . GLY A 1 87 ? -15.209 3.396 17.220 1.00 88.50 87 GLY A C 1
ATOM 664 O O . GLY A 1 87 ? -15.837 3.178 16.181 1.00 88.50 87 GLY A O 1
ATOM 665 N N . ALA A 1 88 ? -13.978 3.922 17.197 1.00 93.00 88 ALA A N 1
ATOM 666 C CA . ALA A 1 88 ? -13.292 4.299 15.958 1.00 93.00 88 ALA A CA 1
ATOM 667 C C . ALA A 1 88 ? -12.702 3.101 15.194 1.00 93.00 88 ALA A C 1
ATOM 669 O O . ALA A 1 88 ? -12.342 3.226 14.025 1.00 93.00 88 ALA A O 1
ATOM 670 N N . SER A 1 89 ? -12.605 1.921 15.810 1.00 93.75 89 SER A N 1
ATOM 671 C CA . SER A 1 89 ? -11.886 0.785 15.214 1.00 93.75 89 SER A CA 1
ATOM 672 C C . SER A 1 89 ? -12.572 0.253 13.959 1.00 93.75 89 SER A C 1
ATOM 674 O O . SER A 1 89 ? -11.908 -0.152 13.008 1.00 93.75 89 SER A O 1
ATOM 676 N N . ARG A 1 90 ? -13.909 0.300 13.918 1.00 92.31 90 ARG A N 1
ATOM 677 C CA . ARG A 1 90 ? -14.679 -0.104 12.735 1.00 92.31 90 ARG A CA 1
ATOM 678 C C . ARG A 1 90 ? -14.483 0.859 11.569 1.00 92.31 90 ARG A C 1
ATOM 680 O O . ARG A 1 90 ? -14.283 0.412 10.443 1.00 92.31 90 ARG A O 1
ATOM 687 N N . SER A 1 91 ? -14.584 2.166 11.812 1.00 92.69 91 SER A N 1
ATOM 688 C CA . SER A 1 91 ? -14.399 3.167 10.756 1.00 92.69 91 SER A CA 1
ATOM 689 C C . SER A 1 91 ? -12.965 3.150 10.240 1.00 92.69 91 SER A C 1
ATOM 691 O O . SER A 1 91 ? -12.771 3.182 9.029 1.00 92.69 91 SER A O 1
ATOM 693 N N . LEU A 1 92 ? -11.983 3.000 11.135 1.00 95.12 92 LEU A N 1
ATOM 694 C CA . LEU A 1 92 ? -10.586 2.789 10.772 1.00 95.12 92 LEU A CA 1
ATOM 695 C C . LEU A 1 92 ? -10.416 1.546 9.892 1.00 95.12 92 LEU A C 1
ATOM 697 O O . LEU A 1 92 ? -9.829 1.648 8.820 1.00 95.12 92 LEU A O 1
ATOM 701 N N . TYR A 1 93 ? -10.962 0.396 10.304 1.00 94.75 93 TYR A N 1
ATOM 702 C CA . TYR A 1 93 ? -10.877 -0.839 9.523 1.00 94.75 93 TYR A CA 1
ATOM 703 C C . TYR A 1 93 ? -11.405 -0.641 8.096 1.00 94.75 93 TYR A C 1
ATOM 705 O O . TYR A 1 93 ? -10.752 -1.025 7.127 1.00 94.75 93 TYR A O 1
ATOM 713 N N . LEU A 1 94 ? -12.580 -0.017 7.958 1.00 91.69 94 LEU A N 1
ATOM 714 C CA . LEU A 1 94 ? -13.193 0.243 6.654 1.00 91.69 94 LEU A CA 1
ATOM 715 C C . LEU A 1 94 ? -12.380 1.243 5.821 1.00 91.69 94 LEU A C 1
ATOM 717 O O . LEU A 1 94 ? -12.251 1.051 4.614 1.00 91.69 94 LEU A O 1
ATOM 721 N N . ALA A 1 95 ? -11.805 2.272 6.449 1.00 92.06 95 ALA A N 1
ATOM 722 C CA . ALA A 1 95 ? -10.935 3.231 5.774 1.00 92.06 95 ALA A CA 1
ATOM 723 C C . ALA A 1 95 ? -9.666 2.553 5.232 1.00 92.06 95 ALA A C 1
ATOM 725 O O . ALA A 1 95 ? -9.346 2.707 4.056 1.00 92.06 95 ALA A O 1
ATOM 726 N N . MET A 1 96 ? -8.993 1.740 6.052 1.00 93.44 96 MET A N 1
ATOM 727 C CA . MET A 1 96 ? -7.795 0.990 5.650 1.00 93.44 96 MET A CA 1
ATOM 728 C C . MET A 1 96 ? -8.117 -0.022 4.539 1.00 93.44 96 MET A C 1
ATOM 730 O O . MET A 1 96 ? -7.426 -0.081 3.522 1.00 93.44 96 MET A O 1
ATOM 734 N N . GLN A 1 97 ? -9.236 -0.744 4.659 1.00 91.50 97 GLN A N 1
ATOM 735 C CA . GLN A 1 97 ? -9.696 -1.657 3.612 1.00 91.50 97 GLN A CA 1
ATOM 736 C C . GLN A 1 97 ? -9.967 -0.926 2.284 1.00 91.50 97 GLN A C 1
ATOM 738 O O . GLN A 1 97 ? -9.605 -1.434 1.222 1.00 91.50 97 GLN A O 1
ATOM 743 N N . GLY A 1 98 ? -10.570 0.266 2.337 1.00 86.69 98 GLY A N 1
ATOM 744 C CA 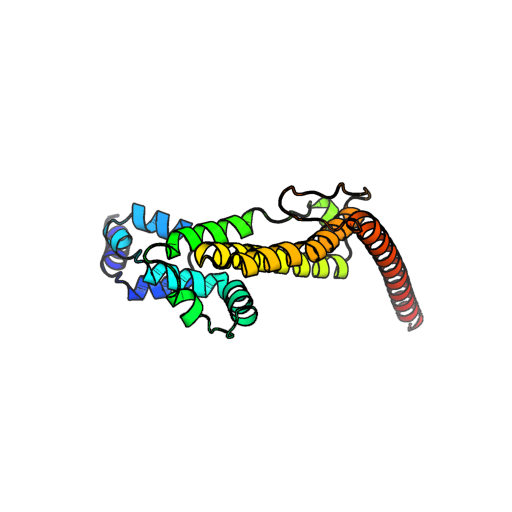. GLY A 1 98 ? -10.812 1.104 1.161 1.00 86.69 98 GLY A CA 1
ATOM 745 C C . GLY A 1 98 ? -9.516 1.548 0.480 1.00 86.69 98 GLY A C 1
ATOM 746 O O . GLY A 1 98 ? -9.392 1.422 -0.737 1.00 86.69 98 GLY A O 1
ATOM 747 N N . THR A 1 99 ? -8.508 1.965 1.256 1.00 84.19 99 THR A N 1
ATOM 748 C CA . THR A 1 99 ? -7.219 2.420 0.698 1.00 84.19 99 THR A CA 1
ATOM 749 C C . THR A 1 99 ? -6.477 1.349 -0.106 1.00 84.19 99 THR A C 1
ATOM 751 O O . THR A 1 99 ? -5.781 1.677 -1.071 1.00 84.19 99 THR A O 1
ATOM 754 N N . SER A 1 100 ? -6.664 0.077 0.251 1.00 73.81 100 SER A N 1
ATOM 755 C CA . SER A 1 100 ? -6.090 -1.080 -0.441 1.00 73.81 100 SER A CA 1
ATOM 756 C C . SER A 1 100 ? -6.730 -1.340 -1.818 1.00 73.81 100 SER A C 1
ATOM 758 O O . SER A 1 100 ? -6.050 -1.777 -2.747 1.00 73.81 100 SER A O 1
ATOM 760 N N . ALA A 1 101 ? -8.029 -1.063 -1.981 1.00 62.53 101 ALA A N 1
ATOM 761 C CA . ALA A 1 101 ? -8.785 -1.415 -3.189 1.00 62.53 101 ALA A CA 1
ATOM 762 C C . ALA A 1 101 ? -8.532 -0.475 -4.383 1.00 62.53 101 ALA A C 1
ATOM 764 O O . ALA A 1 101 ? -8.724 -0.869 -5.533 1.00 62.53 101 ALA A O 1
ATOM 765 N N . GLU A 1 102 ? -8.090 0.756 -4.125 1.00 67.38 102 GLU A N 1
ATOM 766 C CA . GLU A 1 102 ? -8.006 1.824 -5.133 1.00 67.38 102 GLU A CA 1
ATOM 767 C C . GLU A 1 102 ? -6.581 2.063 -5.669 1.00 67.38 102 GLU A C 1
ATOM 769 O O . GLU A 1 102 ? -6.337 3.000 -6.431 1.00 67.38 102 GLU A O 1
ATOM 774 N N . CYS A 1 103 ? -5.602 1.237 -5.286 1.00 67.62 103 CYS A N 1
ATOM 775 C CA . CYS A 1 103 ? -4.195 1.527 -5.557 1.00 67.62 103 CYS A CA 1
ATOM 776 C C . CYS A 1 103 ? -3.705 0.959 -6.908 1.00 67.62 103 CYS A C 1
ATOM 778 O O . CYS A 1 103 ? -3.860 -0.231 -7.171 1.00 67.62 103 CYS A O 1
ATOM 780 N N . PHE A 1 104 ? -3.090 1.818 -7.739 1.00 78.31 104 PHE A N 1
ATOM 781 C CA . PHE A 1 104 ? -2.409 1.564 -9.029 1.00 78.31 104 PHE A CA 1
ATOM 782 C C . PHE A 1 104 ? -2.631 0.187 -9.674 1.00 78.31 104 PHE A C 1
ATOM 784 O O . PHE A 1 104 ? -1.928 -0.783 -9.389 1.00 78.31 104 PHE A O 1
ATOM 791 N N . VAL A 1 105 ? -3.544 0.127 -10.644 1.00 82.88 105 VAL A N 1
ATOM 792 C CA . VAL A 1 105 ? -3.792 -1.093 -11.420 1.00 82.88 105 VAL A CA 1
ATOM 793 C C . VAL A 1 105 ? -2.922 -1.113 -12.674 1.00 82.88 105 VAL A C 1
ATOM 795 O O . VAL A 1 105 ? -3.101 -0.308 -13.593 1.00 82.88 105 VAL A O 1
ATOM 798 N N . LEU A 1 106 ? -2.006 -2.081 -12.747 1.00 84.94 106 LEU A N 1
ATOM 799 C CA . LEU A 1 106 ? -1.261 -2.352 -13.972 1.00 84.94 106 LEU A CA 1
ATOM 800 C C . LEU A 1 106 ? -2.180 -3.018 -14.999 1.00 84.94 106 LEU A C 1
ATOM 802 O O . LEU A 1 106 ? -2.721 -4.100 -14.765 1.00 84.94 106 LEU A O 1
ATOM 806 N N . GLN A 1 107 ? -2.338 -2.386 -16.162 1.00 86.75 107 GLN A N 1
ATOM 807 C CA . GLN A 1 107 ? -3.146 -2.941 -17.247 1.00 86.75 107 GLN A CA 1
ATOM 808 C C . GLN A 1 107 ? -2.591 -4.307 -17.695 1.00 86.75 107 GLN A C 1
ATOM 810 O O . GLN A 1 107 ? -1.371 -4.439 -17.828 1.00 86.75 107 GLN A O 1
ATOM 815 N N . PRO A 1 108 ? -3.440 -5.307 -18.014 1.00 88.19 108 PRO A N 1
ATOM 816 C CA . PRO A 1 108 ? -2.976 -6.646 -18.392 1.00 88.19 108 PRO A CA 1
ATOM 817 C C . PRO A 1 108 ? -1.952 -6.646 -19.532 1.00 88.19 108 PRO A C 1
ATOM 819 O O . PRO A 1 108 ? -0.981 -7.393 -19.490 1.00 88.19 108 PRO A O 1
ATOM 822 N N . ARG A 1 109 ? -2.124 -5.763 -20.526 1.00 87.31 109 ARG A N 1
ATOM 823 C CA . ARG A 1 109 ? -1.162 -5.605 -21.627 1.00 87.31 109 ARG A CA 1
ATOM 824 C C . ARG A 1 109 ? 0.185 -5.071 -21.147 1.00 87.31 109 ARG A C 1
ATOM 826 O O . ARG A 1 109 ? 1.207 -5.634 -21.507 1.00 87.31 109 ARG A O 1
ATOM 833 N N . ALA A 1 110 ? 0.181 -4.041 -20.302 1.00 85.88 110 ALA A N 1
ATOM 834 C CA . ALA A 1 110 ? 1.404 -3.481 -19.729 1.00 85.88 110 ALA A CA 1
ATOM 835 C C . ALA A 1 110 ? 2.167 -4.526 -18.906 1.00 85.88 110 ALA A C 1
ATOM 837 O O . ALA A 1 110 ? 3.388 -4.592 -18.976 1.00 85.88 110 ALA A O 1
ATOM 838 N N . ARG A 1 111 ? 1.438 -5.390 -18.187 1.00 89.38 111 ARG A N 1
ATOM 839 C CA . ARG A 1 111 ? 2.011 -6.491 -17.406 1.00 89.38 111 ARG A CA 1
ATOM 840 C C . ARG A 1 111 ? 2.788 -7.492 -18.262 1.00 89.38 111 ARG A C 1
ATOM 842 O O . ARG A 1 111 ? 3.794 -8.004 -17.798 1.00 89.38 111 ARG A O 1
ATOM 849 N N . LEU A 1 112 ? 2.340 -7.754 -19.491 1.00 89.62 112 LEU A N 1
ATOM 850 C CA . LEU A 1 112 ? 3.040 -8.641 -20.430 1.00 89.62 112 LEU A CA 1
ATOM 851 C C . LEU A 1 112 ? 4.274 -7.986 -21.062 1.00 89.62 112 LEU A C 1
ATOM 853 O O . LEU A 1 112 ? 5.163 -8.688 -21.530 1.00 89.62 112 LEU A O 1
ATOM 857 N N . THR A 1 113 ? 4.319 -6.655 -21.094 1.00 91.25 113 THR A N 1
ATOM 858 C CA . THR A 1 113 ? 5.450 -5.896 -21.637 1.00 91.25 113 THR A CA 1
ATOM 859 C C . THR A 1 113 ? 6.602 -5.771 -20.639 1.00 91.25 113 THR A C 1
ATOM 861 O O . THR A 1 113 ? 7.726 -5.488 -21.046 1.00 91.25 113 THR A O 1
ATOM 864 N N . LEU A 1 114 ? 6.347 -5.926 -19.339 1.00 92.69 114 LEU A N 1
ATOM 865 C CA . LEU A 1 114 ? 7.376 -5.831 -18.305 1.00 92.69 114 LEU A CA 1
ATOM 866 C C . LEU A 1 114 ? 8.143 -7.146 -18.148 1.00 92.69 114 LEU A C 1
ATOM 868 O O . LEU A 1 114 ? 7.563 -8.229 -18.212 1.00 92.69 114 LEU A O 1
ATOM 872 N N . GLU A 1 115 ? 9.446 -7.040 -17.897 1.00 93.38 115 GLU A N 1
ATOM 873 C CA . GLU A 1 115 ? 10.270 -8.195 -17.532 1.00 93.38 115 GLU A CA 1
ATOM 874 C C . GLU A 1 115 ? 9.911 -8.698 -16.122 1.00 93.38 115 GLU A C 1
ATOM 876 O O . GLU A 1 115 ? 9.382 -7.961 -15.287 1.00 93.38 115 GLU A O 1
ATOM 881 N N . ILE A 1 116 ? 10.266 -9.947 -15.800 1.00 91.75 116 ILE A N 1
ATOM 882 C CA . ILE A 1 116 ? 9.958 -10.551 -14.488 1.00 91.75 116 ILE A CA 1
ATOM 883 C C . ILE A 1 116 ? 10.498 -9.700 -13.326 1.00 91.75 116 ILE A C 1
ATOM 885 O O . ILE A 1 116 ? 9.794 -9.496 -12.339 1.00 91.75 116 ILE A O 1
ATOM 889 N N . TYR A 1 117 ? 11.721 -9.169 -13.434 1.00 92.75 117 TYR A N 1
ATOM 890 C CA . TYR A 1 117 ? 12.299 -8.332 -12.376 1.00 92.75 117 TYR A CA 1
ATOM 891 C C . TYR A 1 117 ? 11.555 -6.993 -12.218 1.00 92.75 117 TYR A C 1
ATOM 893 O O . TYR A 1 117 ? 11.403 -6.511 -11.100 1.00 92.75 117 TYR A O 1
ATOM 901 N N . GLU A 1 118 ? 11.035 -6.433 -13.314 1.00 95.25 118 GLU A N 1
ATOM 902 C CA . GLU A 1 118 ? 10.245 -5.194 -13.324 1.00 95.25 118 GLU A CA 1
ATOM 903 C C . GLU A 1 118 ? 8.873 -5.424 -12.676 1.00 95.25 118 GLU A C 1
ATOM 905 O O . GLU A 1 118 ? 8.374 -4.570 -11.946 1.00 95.25 118 GLU A O 1
ATOM 910 N N . LEU A 1 119 ? 8.280 -6.605 -12.880 1.00 94.44 119 LEU A N 1
ATOM 911 C CA . LEU A 1 119 ? 7.037 -7.011 -12.219 1.00 94.44 119 LEU A CA 1
ATOM 912 C C . LEU A 1 119 ? 7.208 -7.217 -10.710 1.00 94.44 119 LEU A C 1
ATOM 914 O O . LEU A 1 119 ? 6.325 -6.845 -9.939 1.00 94.44 119 LEU A O 1
ATOM 918 N N . LEU A 1 120 ? 8.330 -7.795 -10.277 1.00 95.12 120 LEU A N 1
ATOM 919 C CA . LEU A 1 120 ? 8.638 -7.930 -8.849 1.00 95.12 120 LEU A CA 1
ATOM 920 C C . LEU A 1 120 ? 8.831 -6.562 -8.188 1.00 95.12 120 LEU A C 1
ATOM 922 O O . LEU A 1 120 ? 8.391 -6.340 -7.061 1.00 95.12 120 LEU A O 1
ATOM 926 N N . GLU A 1 121 ? 9.472 -5.637 -8.895 1.00 95.69 121 GLU A N 1
ATOM 927 C CA . GLU A 1 121 ? 9.657 -4.268 -8.431 1.00 95.69 121 GLU A CA 1
ATOM 928 C C . GLU A 1 121 ? 8.333 -3.494 -8.374 1.00 95.69 121 GLU A C 1
ATOM 930 O O . GLU A 1 121 ? 8.072 -2.808 -7.383 1.00 95.69 121 GLU A O 1
ATOM 935 N N . TRP A 1 122 ? 7.456 -3.678 -9.369 1.00 94.56 122 TRP A N 1
ATOM 936 C CA . TRP A 1 122 ? 6.086 -3.158 -9.344 1.00 94.56 122 TRP A CA 1
ATOM 937 C C . TRP A 1 122 ? 5.354 -3.605 -8.080 1.00 94.56 122 TRP A C 1
ATOM 939 O O . TRP A 1 122 ? 4.851 -2.782 -7.320 1.00 94.56 122 TRP A O 1
ATOM 949 N N . ASP A 1 123 ? 5.320 -4.912 -7.828 1.00 94.38 123 ASP A N 1
ATOM 950 C CA . ASP A 1 123 ? 4.618 -5.487 -6.683 1.00 94.38 123 ASP A CA 1
ATOM 951 C C . ASP A 1 123 ? 5.202 -5.015 -5.340 1.00 94.38 123 ASP A C 1
ATOM 953 O O . ASP A 1 123 ? 4.466 -4.743 -4.390 1.00 94.38 123 ASP A O 1
ATOM 957 N N . LYS A 1 124 ? 6.526 -4.838 -5.261 1.00 95.94 124 LYS A N 1
ATOM 958 C CA . LYS A 1 124 ? 7.190 -4.260 -4.086 1.00 95.94 124 LYS A CA 1
ATOM 959 C C . LYS A 1 124 ? 6.703 -2.836 -3.805 1.00 95.94 124 LYS A C 1
ATOM 961 O O . LYS A 1 124 ? 6.329 -2.537 -2.672 1.00 95.94 124 LYS A O 1
ATOM 966 N N . HIS A 1 125 ? 6.735 -1.954 -4.804 1.00 95.06 125 HIS A N 1
ATOM 967 C CA . HIS A 1 125 ? 6.340 -0.556 -4.619 1.00 95.06 125 HIS A CA 1
ATOM 968 C C . HIS A 1 125 ? 4.839 -0.404 -4.389 1.00 95.06 125 HIS A C 1
ATOM 970 O O . HIS A 1 125 ? 4.437 0.374 -3.529 1.00 95.06 125 HIS A O 1
ATOM 976 N N . HIS A 1 126 ? 4.022 -1.197 -5.083 1.00 93.06 126 HIS A N 1
ATOM 977 C CA . HIS A 1 126 ? 2.574 -1.234 -4.896 1.00 93.06 126 HIS A CA 1
ATOM 978 C C . HIS A 1 126 ? 2.194 -1.608 -3.464 1.00 93.06 126 HIS A C 1
ATOM 980 O O . HIS A 1 126 ? 1.486 -0.848 -2.804 1.00 93.06 126 HIS A O 1
ATOM 986 N N . ARG A 1 127 ? 2.759 -2.701 -2.932 1.00 93.69 127 ARG A N 1
ATOM 987 C CA . ARG A 1 127 ? 2.550 -3.094 -1.532 1.00 93.69 127 ARG A CA 1
ATOM 988 C C . ARG A 1 127 ? 3.014 -2.021 -0.553 1.00 93.69 127 ARG A C 1
ATOM 990 O O . ARG A 1 127 ? 2.325 -1.753 0.423 1.00 93.69 127 ARG A O 1
ATOM 997 N N . HIS A 1 128 ? 4.151 -1.379 -0.815 1.00 94.62 128 HIS A N 1
ATOM 998 C CA . HIS A 1 128 ? 4.656 -0.339 0.079 1.00 94.62 128 HIS A CA 1
ATOM 999 C C . HIS A 1 128 ? 3.745 0.898 0.123 1.00 94.62 128 HIS A C 1
ATOM 1001 O O . HIS A 1 128 ? 3.506 1.441 1.199 1.00 94.62 128 HIS A O 1
ATOM 1007 N N . ILE A 1 129 ? 3.186 1.314 -1.018 1.00 93.00 129 ILE A N 1
ATOM 1008 C CA . ILE A 1 129 ? 2.216 2.419 -1.078 1.00 93.00 129 ILE A CA 1
ATOM 1009 C C . ILE A 1 129 ? 0.942 2.067 -0.312 1.00 93.00 129 ILE A C 1
ATOM 1011 O O . ILE A 1 129 ? 0.430 2.914 0.417 1.00 93.00 129 ILE A O 1
ATOM 1015 N N . ILE A 1 130 ? 0.442 0.834 -0.448 1.00 93.50 130 ILE A N 1
ATOM 1016 C CA . ILE A 1 130 ? -0.720 0.366 0.318 1.00 93.50 130 ILE A CA 1
ATOM 1017 C C . ILE A 1 130 ? -0.456 0.521 1.820 1.00 93.50 130 ILE A C 1
ATOM 1019 O O . ILE A 1 130 ? -1.230 1.186 2.505 1.00 93.50 130 ILE A O 1
ATOM 1023 N N . VAL A 1 131 ? 0.679 0.013 2.309 1.00 95.50 131 VAL A N 1
ATOM 1024 C CA . VAL A 1 131 ? 1.045 0.111 3.731 1.00 95.50 131 VAL A CA 1
ATOM 1025 C C . VAL A 1 131 ? 1.169 1.568 4.187 1.00 95.50 131 VAL A C 1
ATOM 1027 O O . VAL A 1 131 ? 0.685 1.907 5.264 1.00 95.50 131 VAL A O 1
ATOM 1030 N N . LEU A 1 132 ? 1.768 2.452 3.380 1.00 94.31 132 LEU A N 1
ATOM 1031 C CA . LEU A 1 132 ? 1.873 3.882 3.700 1.00 94.31 132 LEU A CA 1
ATOM 1032 C C . LEU A 1 132 ? 0.501 4.561 3.789 1.00 94.31 132 LEU A C 1
ATOM 1034 O O . LEU A 1 132 ? 0.275 5.374 4.687 1.00 94.31 132 LEU A O 1
ATOM 1038 N N . ARG A 1 133 ? -0.433 4.227 2.892 1.00 93.38 133 ARG A N 1
ATOM 1039 C CA . ARG A 1 133 ? -1.806 4.761 2.905 1.00 93.38 133 ARG A CA 1
ATOM 1040 C C . ARG A 1 133 ? -2.589 4.269 4.117 1.00 93.38 133 ARG A C 1
ATOM 1042 O O . ARG A 1 133 ? -3.221 5.071 4.801 1.00 93.38 133 ARG A O 1
ATOM 1049 N N . GLU A 1 134 ? -2.484 2.983 4.425 1.00 94.94 134 GLU A N 1
ATOM 1050 C CA . GLU A 1 134 ? -3.080 2.376 5.615 1.00 94.94 134 GLU A CA 1
ATOM 1051 C C . GLU A 1 134 ? -2.515 2.998 6.903 1.00 94.94 134 GLU A C 1
ATOM 1053 O O . GLU A 1 134 ? -3.271 3.393 7.793 1.00 94.94 134 GLU A O 1
ATOM 1058 N N . ALA A 1 135 ? -1.192 3.173 6.981 1.00 95.94 135 ALA A N 1
ATOM 1059 C CA . ALA A 1 135 ? -0.519 3.846 8.090 1.00 95.94 135 ALA A CA 1
ATOM 1060 C C . ALA A 1 135 ? -0.938 5.320 8.210 1.00 95.94 135 ALA A C 1
ATOM 1062 O O . ALA A 1 135 ? -1.106 5.828 9.318 1.00 95.94 135 ALA A O 1
ATOM 1063 N N . THR A 1 136 ? -1.147 6.006 7.082 1.00 95.00 136 THR A N 1
ATOM 1064 C CA . THR A 1 136 ? -1.639 7.391 7.052 1.00 95.00 136 THR A CA 1
ATOM 1065 C C . THR A 1 136 ? -3.050 7.476 7.626 1.00 95.00 136 THR A C 1
ATOM 1067 O O . THR A 1 136 ? -3.290 8.294 8.511 1.00 95.00 136 THR A O 1
ATOM 1070 N N . ALA A 1 137 ? -3.962 6.600 7.189 1.00 94.31 137 ALA A N 1
ATOM 1071 C CA . ALA A 1 137 ? -5.328 6.543 7.708 1.00 94.31 137 ALA A CA 1
ATOM 1072 C C . ALA A 1 137 ? -5.348 6.277 9.224 1.00 94.31 137 ALA A C 1
ATOM 1074 O O . ALA A 1 137 ? -6.084 6.925 9.969 1.00 94.31 137 ALA A O 1
ATOM 1075 N N . LEU A 1 138 ? -4.487 5.372 9.697 1.00 95.88 138 LEU A N 1
ATOM 1076 C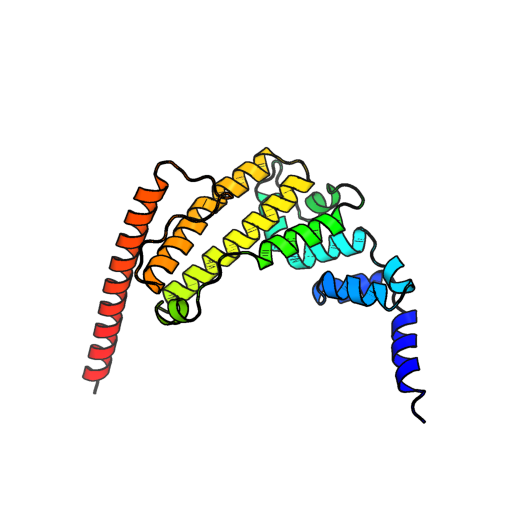 CA . LEU A 1 138 ? -4.296 5.111 11.121 1.00 95.88 138 LEU A CA 1
ATOM 1077 C C . LEU A 1 138 ? -3.780 6.349 11.874 1.00 95.88 138 LEU A C 1
ATOM 1079 O O . LEU A 1 138 ? -4.340 6.717 12.907 1.00 95.88 138 LEU A O 1
ATOM 1083 N N . ALA A 1 139 ? -2.750 7.021 11.357 1.00 95.38 139 ALA A N 1
ATOM 1084 C CA . ALA A 1 139 ? -2.203 8.233 11.961 1.00 95.38 139 ALA A CA 1
ATOM 1085 C C . ALA A 1 139 ? -3.234 9.376 12.018 1.00 95.38 139 ALA A C 1
ATOM 1087 O O . ALA A 1 139 ? -3.287 10.096 13.018 1.00 95.38 139 ALA A O 1
ATOM 1088 N N . ASP A 1 140 ? -4.079 9.515 10.992 1.00 95.00 140 ASP A N 1
ATOM 1089 C CA . ASP A 1 140 ? -5.168 10.495 10.956 1.00 95.00 140 ASP A CA 1
ATOM 1090 C C . ASP A 1 140 ? -6.214 10.228 12.048 1.00 95.00 140 ASP A C 1
ATOM 1092 O O . ASP A 1 140 ? -6.575 11.149 12.784 1.00 95.00 140 ASP A O 1
ATOM 1096 N N . VAL A 1 141 ? -6.653 8.973 12.215 1.00 95.25 141 VAL A N 1
ATOM 1097 C CA . VAL A 1 141 ? -7.616 8.586 13.266 1.00 95.25 141 VAL A CA 1
ATOM 1098 C C . VAL A 1 141 ? -7.038 8.793 14.669 1.00 95.25 141 VAL A C 1
ATOM 1100 O O . VAL A 1 141 ? -7.755 9.212 15.577 1.00 95.25 141 VAL A O 1
ATOM 1103 N N . LEU A 1 142 ? -5.735 8.569 14.844 1.00 93.31 142 LEU A N 1
ATOM 1104 C CA . LEU A 1 142 ? -5.018 8.844 16.095 1.00 93.31 142 LEU A CA 1
ATOM 1105 C C . LEU A 1 142 ? -4.763 10.345 16.336 1.00 93.31 142 LEU A C 1
ATOM 1107 O O . LEU A 1 142 ? -4.180 10.713 17.355 1.00 93.31 142 LEU A O 1
ATOM 1111 N N . GLY A 1 143 ? -5.138 11.225 15.401 1.00 93.50 143 GLY A N 1
ATOM 1112 C CA . GLY A 1 143 ? -4.894 12.667 15.492 1.00 93.50 143 GLY A CA 1
ATOM 1113 C C . GLY A 1 143 ? -3.422 13.069 15.326 1.00 93.50 143 GLY A C 1
ATOM 1114 O O . GLY A 1 143 ? -3.051 14.211 15.613 1.00 93.50 143 GLY A O 1
ATOM 1115 N N . ARG A 1 144 ? -2.562 12.168 14.840 1.00 94.94 144 ARG A N 1
ATOM 1116 C CA . ARG A 1 144 ? -1.111 12.367 14.688 1.00 94.94 144 ARG A CA 1
ATOM 1117 C C . ARG A 1 144 ? -0.784 13.033 13.348 1.00 94.94 144 ARG A C 1
ATOM 1119 O O . ARG A 1 144 ? -0.117 12.455 12.495 1.00 94.94 144 ARG A O 1
ATOM 1126 N N . ARG A 1 145 ? -1.224 14.285 13.172 1.00 94.69 145 ARG A N 1
ATOM 1127 C CA . ARG A 1 145 ? -1.143 15.019 11.887 1.00 94.69 145 ARG A CA 1
ATOM 1128 C C . ARG A 1 145 ? 0.256 15.065 11.269 1.00 94.69 145 ARG A C 1
ATOM 1130 O O . ARG A 1 145 ? 0.395 14.775 10.090 1.00 94.69 145 ARG A O 1
ATOM 1137 N N . LYS A 1 146 ? 1.287 15.370 12.065 1.00 95.12 146 LYS A N 1
ATOM 1138 C CA . LYS A 1 146 ? 2.679 15.435 11.578 1.00 95.12 146 LYS A CA 1
ATOM 1139 C C . LYS A 1 146 ? 3.173 14.090 11.040 1.00 95.12 146 LYS A C 1
ATOM 1141 O O . LYS A 1 146 ? 3.873 14.046 10.036 1.00 95.12 146 LYS A O 1
ATOM 1146 N N . LEU A 1 147 ? 2.796 12.995 11.704 1.00 95.19 147 LEU A N 1
ATOM 1147 C CA . LEU A 1 147 ? 3.141 11.649 11.256 1.00 95.19 147 LEU A CA 1
ATOM 1148 C C . LEU A 1 147 ? 2.404 11.311 9.956 1.00 95.19 147 LEU A C 1
ATOM 1150 O O . LEU A 1 147 ? 3.023 10.825 9.017 1.00 95.19 147 LEU A O 1
ATOM 1154 N N . ALA A 1 148 ? 1.108 11.622 9.880 1.00 94.56 148 ALA A N 1
ATOM 1155 C CA . ALA A 1 148 ? 0.326 11.433 8.663 1.00 94.56 148 ALA A CA 1
ATOM 1156 C C . ALA A 1 148 ? 0.899 12.236 7.480 1.00 94.56 148 ALA A C 1
ATOM 1158 O O . ALA A 1 148 ? 0.994 11.719 6.374 1.00 94.56 148 ALA A O 1
ATOM 1159 N N . GLU A 1 149 ? 1.325 13.483 7.696 1.00 93.56 149 GLU A N 1
ATOM 1160 C CA . GLU A 1 149 ? 2.006 14.296 6.677 1.00 93.56 149 GLU A CA 1
ATOM 1161 C C . GLU A 1 149 ? 3.316 13.652 6.213 1.00 93.56 149 GLU A C 1
ATOM 1163 O O . GLU A 1 149 ? 3.501 13.467 5.012 1.00 93.56 149 GLU A O 1
ATOM 1168 N N . SER A 1 150 ? 4.164 13.215 7.146 1.00 93.81 150 SER A N 1
ATOM 1169 C CA . SER A 1 150 ? 5.420 12.534 6.818 1.00 93.81 150 SER A CA 1
ATOM 1170 C C . SER A 1 150 ? 5.204 11.231 6.031 1.00 93.81 150 SER A C 1
ATOM 1172 O O . SER A 1 150 ? 5.926 10.961 5.073 1.00 93.81 150 SER A O 1
ATOM 1174 N N . LEU A 1 151 ? 4.179 10.443 6.376 1.00 94.38 151 LEU A N 1
ATOM 1175 C CA . LEU A 1 151 ? 3.810 9.223 5.648 1.00 94.38 151 LEU A CA 1
ATOM 1176 C C . LEU A 1 151 ? 3.322 9.523 4.220 1.00 94.38 151 LEU A C 1
ATOM 1178 O O . LEU A 1 151 ? 3.698 8.826 3.271 1.00 94.38 151 LEU A O 1
ATOM 1182 N N . ARG A 1 152 ? 2.528 10.588 4.039 1.00 91.88 152 ARG A N 1
ATOM 1183 C CA . ARG A 1 152 ? 2.087 11.041 2.708 1.00 91.88 152 ARG A CA 1
ATOM 1184 C C . ARG A 1 152 ? 3.267 11.490 1.852 1.00 91.88 152 ARG A C 1
ATOM 1186 O O . ARG A 1 152 ? 3.351 11.102 0.690 1.00 91.88 152 ARG A O 1
ATOM 1193 N N . GLU A 1 153 ? 4.197 12.252 2.419 1.00 91.56 153 GLU A N 1
ATOM 1194 C CA . GLU A 1 153 ? 5.423 12.673 1.727 1.00 91.56 153 GLU A CA 1
ATOM 1195 C C . GLU A 1 153 ? 6.287 11.468 1.327 1.00 91.56 153 GLU A C 1
ATOM 1197 O O . GLU A 1 153 ? 6.758 11.389 0.193 1.00 91.56 153 GLU A O 1
ATOM 1202 N N . GLY A 1 154 ? 6.395 10.464 2.203 1.00 92.62 154 GLY A N 1
ATOM 1203 C CA . GLY A 1 154 ? 7.087 9.204 1.915 1.00 92.62 154 GLY A CA 1
ATOM 1204 C C . GLY A 1 154 ? 6.459 8.366 0.793 1.00 92.62 154 GLY A C 1
ATOM 1205 O O . GLY A 1 154 ? 7.108 7.468 0.260 1.00 92.62 154 GLY A O 1
ATOM 1206 N N . THR A 1 155 ? 5.221 8.660 0.383 1.00 92.06 155 THR A N 1
ATOM 1207 C CA . THR A 1 155 ? 4.531 7.933 -0.696 1.00 92.06 155 THR A CA 1
ATOM 1208 C C . THR A 1 155 ? 5.027 8.344 -2.085 1.00 92.06 155 THR A C 1
ATOM 1210 O O . THR A 1 155 ? 5.119 7.498 -2.978 1.00 92.06 155 THR A O 1
ATOM 1213 N N . ALA A 1 156 ? 5.396 9.617 -2.267 1.00 91.44 156 ALA A N 1
ATOM 1214 C CA . ALA A 1 156 ? 5.818 10.179 -3.551 1.00 91.44 156 ALA A CA 1
ATOM 1215 C C . ALA A 1 156 ? 6.920 9.377 -4.279 1.00 91.44 156 ALA A C 1
ATOM 1217 O O . ALA A 1 156 ? 6.706 9.027 -5.444 1.00 91.44 156 ALA A O 1
ATOM 1218 N N . PRO A 1 157 ? 8.055 9.004 -3.646 1.00 93.31 157 PRO A N 1
ATOM 1219 C CA . PRO A 1 157 ? 9.102 8.250 -4.337 1.00 93.31 157 PRO A CA 1
ATOM 1220 C C . PRO A 1 157 ? 8.607 6.896 -4.856 1.00 93.31 157 PRO A C 1
ATOM 1222 O O . PRO A 1 157 ? 8.933 6.506 -5.971 1.00 93.31 157 PRO A O 1
ATOM 1225 N N . HIS A 1 158 ? 7.768 6.184 -4.105 1.00 94.12 158 HIS A N 1
ATOM 1226 C CA . HIS A 1 158 ? 7.246 4.891 -4.554 1.00 94.12 158 HIS A CA 1
ATOM 1227 C C . HIS A 1 158 ? 6.250 5.022 -5.700 1.00 94.12 158 HIS A C 1
ATOM 1229 O O . HIS A 1 158 ? 6.211 4.164 -6.583 1.00 94.12 158 HIS A O 1
ATOM 1235 N N . VAL A 1 159 ? 5.469 6.102 -5.712 1.00 92.12 159 VAL A N 1
ATOM 1236 C CA . VAL A 1 159 ? 4.589 6.392 -6.841 1.00 92.12 159 VAL A CA 1
ATOM 1237 C C . VAL A 1 159 ? 5.407 6.697 -8.091 1.00 92.12 159 VAL A C 1
ATOM 1239 O O . VAL A 1 159 ? 5.072 6.167 -9.147 1.00 92.12 159 VAL A O 1
ATOM 1242 N N . LEU A 1 160 ? 6.494 7.473 -7.993 1.00 92.38 160 LEU A N 1
ATOM 1243 C CA . LEU A 1 160 ? 7.397 7.703 -9.131 1.00 92.38 160 LEU A CA 1
ATOM 1244 C C . LEU A 1 160 ? 7.928 6.390 -9.699 1.00 92.38 160 LEU A C 1
ATOM 1246 O O . LEU A 1 160 ? 7.923 6.201 -10.917 1.00 92.38 160 LEU A O 1
ATOM 1250 N N . GLU A 1 161 ? 8.309 5.451 -8.832 1.00 94.50 161 GLU A N 1
ATOM 1251 C CA . GLU A 1 161 ? 8.771 4.136 -9.270 1.00 94.50 161 GLU A CA 1
ATOM 1252 C C . GLU A 1 161 ? 7.679 3.374 -10.036 1.00 94.50 161 GLU A C 1
ATOM 1254 O O . GLU A 1 161 ? 7.930 2.909 -11.151 1.00 94.50 161 GLU A O 1
ATOM 1259 N N . LEU A 1 162 ? 6.443 3.321 -9.525 1.00 92.25 162 LEU A N 1
ATOM 1260 C CA . LEU A 1 162 ? 5.325 2.699 -10.249 1.00 92.25 162 LEU A CA 1
ATOM 1261 C C . LEU A 1 162 ? 5.021 3.398 -11.575 1.00 92.25 162 LEU A C 1
ATOM 1263 O O . LEU A 1 162 ? 4.843 2.740 -12.597 1.00 92.25 162 LEU A O 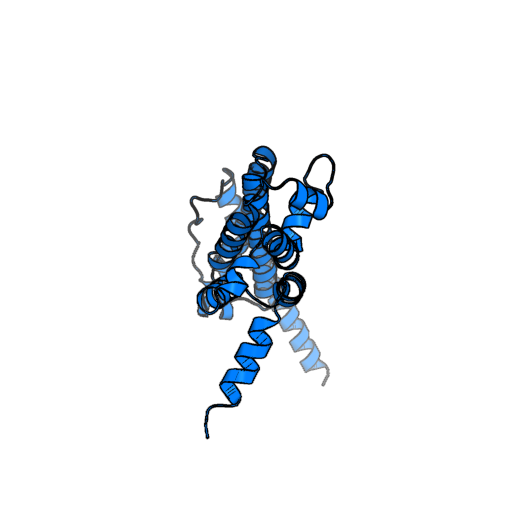1
ATOM 1267 N N . VAL A 1 163 ? 4.987 4.728 -11.586 1.00 91.12 163 VAL A N 1
ATOM 1268 C CA . VAL A 1 163 ? 4.727 5.519 -12.792 1.00 91.12 163 VAL A CA 1
ATOM 1269 C C . VAL A 1 163 ? 5.804 5.247 -13.847 1.00 91.12 163 VAL A C 1
ATOM 1271 O O . VAL A 1 163 ? 5.478 5.007 -15.011 1.00 91.12 163 VAL A O 1
ATOM 1274 N N . SER A 1 164 ? 7.075 5.179 -13.447 1.00 92.06 164 SER A N 1
ATOM 1275 C CA . SER A 1 164 ? 8.182 4.853 -14.350 1.00 92.06 164 SER A CA 1
ATOM 1276 C C . SER A 1 164 ? 8.073 3.432 -14.929 1.00 92.06 164 SER A C 1
ATOM 1278 O O . SER A 1 164 ? 8.284 3.236 -16.127 1.00 92.06 164 SER A O 1
ATOM 1280 N N . LEU A 1 165 ? 7.657 2.442 -14.131 1.00 92.25 165 LEU A N 1
ATOM 1281 C CA . LEU A 1 165 ? 7.397 1.074 -14.596 1.00 92.25 165 LEU A CA 1
ATOM 1282 C C . LEU A 1 165 ? 6.190 1.018 -15.543 1.00 92.25 165 LEU A C 1
ATOM 1284 O O . LEU A 1 165 ? 6.230 0.366 -16.587 1.00 92.25 165 LEU A O 1
ATOM 1288 N N . GLN A 1 166 ? 5.123 1.756 -15.239 1.00 90.06 166 GLN A N 1
ATOM 1289 C CA . GLN A 1 166 ? 3.956 1.863 -16.111 1.00 90.06 166 GLN A CA 1
ATOM 1290 C C . GLN A 1 166 ? 4.316 2.487 -17.466 1.00 90.06 166 GLN A C 1
ATOM 1292 O O . GLN A 1 166 ? 3.777 2.069 -18.497 1.00 90.06 166 GLN A O 1
ATOM 1297 N N . ALA A 1 167 ? 5.230 3.462 -17.475 1.00 89.38 167 ALA A N 1
ATOM 1298 C CA . ALA A 1 167 ? 5.747 4.091 -18.686 1.00 89.38 167 ALA A CA 1
ATOM 1299 C C . ALA A 1 167 ? 6.425 3.070 -19.609 1.00 89.38 167 ALA A C 1
ATOM 1301 O O . ALA A 1 167 ? 6.153 3.048 -20.811 1.00 89.38 167 ALA A O 1
ATOM 1302 N N . LEU A 1 168 ? 7.252 2.185 -19.039 1.00 89.25 168 LEU A N 1
ATOM 1303 C CA . LEU A 1 168 ? 7.914 1.107 -19.778 1.00 89.25 168 LEU A CA 1
ATOM 1304 C C . LEU A 1 168 ? 6.909 0.113 -20.358 1.00 89.25 168 LEU A C 1
ATOM 1306 O O . LEU A 1 168 ? 7.038 -0.287 -21.512 1.00 89.25 168 LEU A O 1
ATOM 1310 N N . GLY A 1 169 ? 5.888 -0.257 -19.580 1.00 85.31 169 GLY A N 1
ATOM 1311 C CA . GLY A 1 169 ? 4.877 -1.219 -20.019 1.00 85.31 169 GLY A CA 1
ATOM 1312 C C . GLY A 1 169 ? 3.955 -0.692 -21.127 1.00 85.31 169 GLY A C 1
ATOM 1313 O O . GLY A 1 169 ? 3.500 -1.465 -21.971 1.00 85.31 169 GLY A O 1
ATOM 1314 N N . ASN A 1 170 ? 3.682 0.618 -21.137 1.00 84.62 170 ASN A N 1
ATOM 1315 C CA . ASN A 1 170 ? 2.752 1.258 -22.077 1.00 84.62 170 ASN A CA 1
ATOM 1316 C C . ASN A 1 170 ? 3.430 2.007 -23.236 1.00 84.62 170 ASN A C 1
ATOM 1318 O O . ASN A 1 170 ? 2.734 2.437 -24.158 1.00 84.62 170 ASN A O 1
ATOM 1322 N N . GLY A 1 171 ? 4.749 2.214 -23.185 1.00 76.12 171 GLY A N 1
ATOM 1323 C CA . GLY A 1 171 ? 5.508 2.948 -24.203 1.00 76.12 171 GLY A CA 1
ATOM 1324 C C . GLY A 1 171 ? 5.152 4.436 -24.315 1.00 76.12 171 GLY A C 1
ATOM 1325 O O . GLY A 1 171 ? 5.454 5.067 -25.326 1.00 76.12 171 GLY A O 1
ATOM 1326 N N . LYS A 1 172 ? 4.479 5.006 -23.310 1.00 77.88 172 LYS A N 1
ATOM 1327 C CA . LYS A 1 172 ? 4.082 6.419 -23.265 1.00 77.88 172 LYS A CA 1
ATOM 1328 C C . LYS A 1 172 ? 4.634 7.055 -22.005 1.00 77.88 172 LYS A C 1
ATOM 1330 O O . LYS A 1 172 ? 4.567 6.433 -20.948 1.00 77.88 172 LYS A O 1
ATOM 1335 N N . PHE A 1 173 ? 5.097 8.300 -22.114 1.00 70.94 173 PHE A N 1
ATOM 1336 C CA . PHE A 1 173 ? 5.380 9.114 -20.938 1.00 70.94 173 PHE A CA 1
ATOM 1337 C C . PHE A 1 173 ? 4.072 9.335 -20.170 1.00 70.94 173 PHE A C 1
ATOM 1339 O O . PHE A 1 173 ? 3.127 9.912 -20.723 1.00 70.94 173 PHE A O 1
ATOM 1346 N N . PRO A 1 174 ? 3.969 8.820 -18.941 1.00 69.50 174 PRO A N 1
ATOM 1347 C CA . PRO A 1 174 ? 2.785 9.004 -18.134 1.00 69.50 174 PRO A CA 1
ATOM 1348 C C . PRO A 1 174 ? 2.744 10.460 -17.676 1.00 69.50 174 PRO A C 1
ATOM 1350 O O . PRO A 1 174 ? 3.760 11.037 -17.300 1.00 69.50 174 PRO A O 1
ATOM 1353 N N . LYS A 1 175 ? 1.553 11.059 -17.691 1.00 68.56 175 LYS A N 1
ATOM 1354 C CA . LYS A 1 175 ? 1.324 12.257 -16.881 1.00 68.56 175 LYS A CA 1
ATOM 1355 C C . LYS A 1 175 ? 1.338 11.801 -15.430 1.00 68.56 175 LYS A C 1
ATOM 1357 O O . LYS A 1 175 ? 0.641 10.826 -15.145 1.00 68.56 175 LYS A O 1
ATOM 1362 N N . LEU A 1 176 ? 2.110 12.464 -14.565 1.00 67.25 176 LEU A N 1
ATOM 1363 C CA . LEU A 1 176 ? 2.111 12.196 -13.125 1.00 67.25 176 LEU A CA 1
ATOM 1364 C C . LEU A 1 176 ? 0.658 12.220 -12.634 1.00 67.25 176 LEU A C 1
ATOM 1366 O O . LEU A 1 176 ? 0.020 13.276 -12.684 1.00 67.25 176 LEU A O 1
ATOM 1370 N N . PRO A 1 177 ? 0.082 11.068 -12.260 1.00 66.75 177 PRO A N 1
ATOM 1371 C CA . PRO A 1 177 ? -1.282 11.044 -11.793 1.00 66.75 177 PRO A CA 1
ATOM 1372 C C . PRO A 1 177 ? -1.294 11.278 -10.281 1.00 66.75 177 PRO A C 1
ATOM 1374 O O . PRO A 1 177 ? -0.340 10.923 -9.590 1.00 66.75 177 PRO A O 1
ATOM 1377 N N . LEU A 1 178 ? -2.445 11.770 -9.810 1.00 60.97 178 LEU A N 1
ATOM 1378 C CA . LEU A 1 178 ? -2.929 11.862 -8.424 1.00 60.97 178 LEU A CA 1
ATOM 1379 C C . LEU A 1 178 ? -2.835 13.252 -7.793 1.00 60.97 178 LEU A C 1
ATOM 1381 O O . LEU A 1 178 ? -1.759 13.764 -7.506 1.00 60.97 178 LEU A O 1
ATOM 1385 N N . GLU A 1 179 ? -4.015 13.790 -7.481 1.00 62.09 179 GLU A N 1
ATOM 1386 C CA . GLU A 1 179 ? -4.222 14.949 -6.602 1.00 62.09 179 GLU A CA 1
ATOM 1387 C C . GLU A 1 179 ? -3.757 14.667 -5.158 1.00 62.09 179 GLU A C 1
ATOM 1389 O O . GLU A 1 179 ? -3.500 15.586 -4.386 1.00 62.09 179 GLU A O 1
ATOM 1394 N N . GLU A 1 180 ? -3.627 13.389 -4.793 1.00 68.19 180 GLU A N 1
ATOM 1395 C CA . GLU A 1 180 ? -3.309 12.934 -3.435 1.00 68.19 180 GLU A CA 1
ATOM 1396 C C . GLU A 1 180 ? -1.811 12.975 -3.097 1.00 68.19 180 GLU A C 1
ATOM 1398 O O . GLU A 1 180 ? -1.450 12.926 -1.920 1.00 68.19 180 GLU A O 1
ATOM 1403 N N . VAL A 1 181 ? -0.929 13.041 -4.102 1.00 81.81 181 VAL A N 1
ATOM 1404 C CA . VAL A 1 181 ? 0.525 12.996 -3.900 1.00 81.81 181 VAL A CA 1
ATOM 1405 C C . VAL A 1 181 ? 1.101 14.402 -3.998 1.00 81.81 181 VAL A C 1
ATOM 1407 O O . VAL A 1 181 ? 0.948 15.089 -5.006 1.00 81.81 181 VAL A O 1
ATOM 1410 N N . ARG A 1 182 ? 1.808 14.827 -2.947 1.00 82.62 182 ARG A N 1
ATOM 1411 C CA . ARG A 1 182 ? 2.581 16.071 -2.969 1.00 82.62 182 ARG A CA 1
ATOM 1412 C C . ARG A 1 182 ? 3.903 15.825 -3.680 1.00 82.62 182 ARG A C 1
ATOM 1414 O O . ARG A 1 182 ? 4.812 15.217 -3.122 1.00 82.62 182 ARG A O 1
ATOM 1421 N N . TRP A 1 183 ? 3.981 16.286 -4.919 1.00 85.31 183 TRP A N 1
ATOM 1422 C CA . TRP A 1 183 ? 5.183 16.190 -5.732 1.00 85.31 183 TRP A CA 1
ATOM 1423 C C . TRP A 1 183 ? 6.216 17.240 -5.331 1.00 85.31 183 TRP A C 1
ATOM 1425 O O . TRP A 1 183 ? 5.873 18.396 -5.088 1.00 85.31 183 TRP A O 1
ATOM 1435 N N . ALA A 1 184 ? 7.486 16.837 -5.290 1.00 86.56 184 ALA A N 1
ATOM 1436 C CA . ALA A 1 184 ? 8.590 17.786 -5.280 1.00 86.56 184 ALA A CA 1
ATOM 1437 C C . ALA A 1 184 ? 8.674 18.497 -6.641 1.00 86.56 184 ALA A C 1
ATOM 1439 O O . ALA A 1 184 ? 8.291 17.931 -7.665 1.00 86.56 184 ALA A O 1
ATOM 1440 N N . GLU A 1 185 ? 9.235 19.706 -6.673 1.00 87.88 185 GLU A N 1
ATOM 1441 C CA . GLU A 1 185 ? 9.459 20.450 -7.925 1.00 87.88 185 GLU A CA 1
ATOM 1442 C C . GLU A 1 185 ? 10.366 19.686 -8.908 1.00 87.88 185 GLU A C 1
ATOM 1444 O O . GLU A 1 185 ? 10.282 19.883 -10.118 1.00 87.88 185 GLU A O 1
ATOM 1449 N N . SER A 1 186 ? 11.201 18.775 -8.398 1.00 90.94 186 SER A N 1
ATOM 1450 C CA . SER A 1 186 ? 12.077 17.906 -9.185 1.00 90.94 186 SER A CA 1
ATOM 1451 C C . SER A 1 186 ? 11.389 16.668 -9.767 1.00 90.94 186 SER A C 1
ATOM 1453 O O . SER A 1 186 ? 12.020 15.969 -10.552 1.00 90.94 186 SER A O 1
ATOM 1455 N N . ALA A 1 187 ? 10.123 16.381 -9.439 1.00 88.56 187 ALA A N 1
ATOM 1456 C CA . ALA A 1 187 ? 9.498 15.083 -9.723 1.00 88.56 187 ALA A CA 1
ATOM 1457 C C . ALA A 1 187 ? 9.524 14.684 -11.211 1.00 88.56 187 ALA A C 1
ATOM 1459 O O . ALA A 1 187 ? 9.739 13.515 -11.530 1.00 88.56 187 ALA A O 1
ATOM 1460 N N . ASP A 1 188 ? 9.349 15.641 -12.127 1.00 88.38 188 ASP A N 1
ATOM 1461 C CA . ASP A 1 188 ? 9.444 15.381 -13.568 1.00 88.38 188 ASP A CA 1
ATOM 1462 C C . ASP A 1 188 ? 10.877 15.027 -13.997 1.00 88.38 188 ASP A C 1
ATOM 1464 O O . ASP A 1 188 ? 11.082 14.104 -14.789 1.00 88.38 188 ASP A O 1
ATOM 1468 N N . ALA A 1 189 ? 11.877 15.733 -13.460 1.00 90.62 189 ALA A N 1
ATOM 1469 C CA . ALA A 1 189 ? 13.285 15.449 -13.729 1.00 90.62 189 ALA A CA 1
ATOM 1470 C C . ALA A 1 189 ? 13.686 14.081 -13.154 1.00 90.62 189 ALA A C 1
ATOM 1472 O O . ALA A 1 189 ? 14.294 13.272 -13.860 1.00 90.62 189 ALA A O 1
ATOM 1473 N N . ASP A 1 190 ? 13.255 13.792 -11.925 1.00 92.50 190 ASP A N 1
ATOM 1474 C CA . ASP A 1 190 ? 13.486 12.521 -11.240 1.00 92.50 190 ASP A CA 1
ATOM 1475 C C . ASP A 1 190 ? 12.847 11.358 -12.019 1.00 92.50 190 ASP A C 1
ATOM 1477 O O . ASP A 1 190 ? 13.461 10.306 -12.202 1.00 92.50 190 ASP A O 1
ATOM 1481 N N . LEU A 1 191 ? 11.637 11.551 -12.562 1.00 91.00 191 LEU A N 1
ATOM 1482 C CA . LEU A 1 191 ? 10.970 10.555 -13.402 1.00 91.00 191 LEU A CA 1
ATOM 1483 C C . LEU A 1 191 ? 11.753 10.275 -14.692 1.00 91.00 191 LEU A C 1
ATOM 1485 O O . LEU A 1 191 ? 11.909 9.114 -15.079 1.00 91.00 191 LEU A O 1
ATOM 1489 N N . VAL A 1 192 ? 12.253 11.316 -15.364 1.00 91.44 192 VAL A N 1
ATOM 1490 C CA . VAL A 1 192 ? 13.061 11.171 -16.587 1.00 91.44 192 VAL A CA 1
ATOM 1491 C C . VAL A 1 192 ? 14.362 10.422 -16.298 1.00 91.44 192 VAL A C 1
ATOM 1493 O O . VAL A 1 192 ? 14.749 9.532 -17.069 1.00 91.44 192 VAL A O 1
ATOM 1496 N N . GLU A 1 193 ? 15.024 10.736 -15.185 1.00 94.50 193 GLU A N 1
ATOM 1497 C CA . GLU A 1 193 ? 16.230 10.035 -14.749 1.00 94.50 193 GLU A CA 1
ATOM 1498 C C . GLU A 1 193 ? 15.936 8.559 -14.445 1.00 94.50 193 GLU A C 1
ATOM 1500 O O . GLU A 1 193 ? 16.614 7.671 -14.977 1.00 94.50 193 GLU A O 1
ATOM 1505 N N . LEU A 1 194 ? 14.881 8.276 -13.672 1.00 94.06 194 LEU A N 1
ATOM 1506 C CA . LEU A 1 194 ? 14.446 6.913 -13.356 1.00 94.06 194 LEU A CA 1
ATOM 1507 C C . LEU A 1 194 ? 14.140 6.110 -14.621 1.00 94.06 194 LEU A C 1
ATOM 1509 O O . LEU A 1 194 ? 14.627 4.988 -14.779 1.00 94.06 194 LEU A O 1
ATOM 1513 N N . MET A 1 195 ? 13.392 6.680 -15.566 1.00 93.25 195 MET A N 1
ATOM 1514 C CA . MET A 1 195 ? 13.093 6.017 -16.838 1.00 93.25 195 MET A CA 1
ATOM 1515 C C . MET A 1 195 ? 14.365 5.710 -17.635 1.00 93.25 195 MET A C 1
ATOM 1517 O O . MET A 1 195 ? 14.519 4.600 -18.154 1.00 93.25 195 MET A O 1
ATOM 1521 N N . SER A 1 196 ? 15.303 6.656 -17.692 1.00 93.75 196 SER A N 1
ATOM 1522 C CA . SER A 1 196 ? 16.589 6.475 -18.376 1.00 93.75 196 SER A CA 1
ATOM 1523 C C . SER A 1 196 ? 17.408 5.349 -17.740 1.00 93.75 196 SER A C 1
ATOM 1525 O O . SER A 1 196 ? 17.909 4.461 -18.439 1.00 93.75 196 SER A O 1
ATOM 1527 N N . LYS A 1 197 ? 17.476 5.327 -16.405 1.00 95.56 197 LYS A N 1
ATOM 1528 C CA . LYS A 1 197 ? 18.137 4.276 -15.627 1.00 95.56 197 LYS A CA 1
ATOM 1529 C C . LYS A 1 197 ? 17.522 2.904 -15.898 1.00 95.56 197 LYS A C 1
ATOM 1531 O O . LYS A 1 197 ? 18.258 1.949 -16.144 1.00 95.56 197 LYS A O 1
ATOM 1536 N N . ARG A 1 198 ? 16.193 2.794 -15.909 1.00 94.12 198 ARG A N 1
ATOM 1537 C CA . ARG A 1 198 ? 15.501 1.522 -16.160 1.00 94.12 198 ARG A CA 1
ATOM 1538 C C . ARG A 1 198 ? 15.719 1.004 -17.577 1.00 94.12 198 ARG A C 1
ATOM 1540 O O . ARG A 1 198 ? 16.007 -0.176 -17.756 1.00 94.12 198 ARG A O 1
ATOM 1547 N N . LEU A 1 199 ? 15.670 1.877 -18.586 1.00 93.75 199 LEU A N 1
ATOM 1548 C CA . LEU A 1 199 ? 16.001 1.499 -19.964 1.00 93.75 199 LEU A CA 1
ATOM 1549 C C . LEU A 1 199 ? 17.433 0.957 -20.067 1.00 93.75 199 LEU A C 1
ATOM 1551 O O . LEU A 1 199 ? 17.672 -0.045 -20.745 1.00 93.75 199 LEU A O 1
ATOM 1555 N N . GLN A 1 200 ? 18.382 1.575 -19.361 1.00 95.44 200 GLN A N 1
ATOM 1556 C CA . GLN A 1 200 ? 19.765 1.104 -19.313 1.00 95.44 200 GLN A CA 1
ATOM 1557 C C . GLN A 1 200 ? 19.905 -0.247 -18.591 1.00 95.44 200 GLN A C 1
ATOM 1559 O O . GLN A 1 200 ? 20.631 -1.129 -19.063 1.00 95.44 200 GLN A O 1
ATOM 1564 N N . GLN A 1 201 ? 19.192 -0.440 -17.479 1.00 94.75 201 GLN A N 1
ATOM 1565 C CA . GLN A 1 201 ? 19.149 -1.717 -16.759 1.00 94.75 201 GLN A CA 1
ATOM 1566 C C . GLN A 1 201 ? 18.587 -2.830 -17.641 1.00 94.75 201 GLN A C 1
ATOM 1568 O O . GLN A 1 201 ? 19.197 -3.893 -17.733 1.00 94.75 201 GLN A O 1
ATOM 1573 N N . ARG A 1 202 ? 17.497 -2.560 -18.363 1.00 94.56 202 ARG A N 1
ATOM 1574 C CA . ARG A 1 202 ? 16.874 -3.517 -19.277 1.00 94.56 202 ARG A CA 1
ATOM 1575 C C . ARG A 1 202 ? 17.810 -3.937 -20.404 1.00 94.56 202 ARG A C 1
ATOM 1577 O O . ARG A 1 202 ? 17.939 -5.125 -20.679 1.00 94.56 202 ARG A O 1
ATOM 1584 N N . ARG A 1 203 ? 18.531 -2.987 -21.015 1.00 95.31 203 ARG A N 1
ATOM 1585 C CA . ARG A 1 203 ? 19.566 -3.289 -22.026 1.00 95.31 203 ARG A CA 1
ATOM 1586 C C . ARG A 1 203 ? 20.666 -4.183 -21.464 1.00 95.31 203 ARG A C 1
ATOM 1588 O O . ARG A 1 203 ? 21.034 -5.171 -22.092 1.00 95.31 203 ARG A O 1
ATOM 1595 N N . THR A 1 204 ? 21.165 -3.849 -20.275 1.00 95.44 204 THR A N 1
ATOM 1596 C CA . THR A 1 204 ? 22.199 -4.639 -19.589 1.00 95.44 204 THR A CA 1
ATOM 1597 C C . THR A 1 204 ? 21.706 -6.049 -19.276 1.00 95.44 204 THR A C 1
ATOM 1599 O O . THR A 1 204 ? 22.427 -7.021 -19.487 1.00 95.44 204 THR A O 1
ATOM 1602 N N . TRP A 1 205 ? 20.471 -6.171 -18.792 1.00 94.00 205 TRP A N 1
ATOM 1603 C CA . TRP A 1 205 ? 19.854 -7.456 -18.495 1.00 94.00 205 TRP A CA 1
ATOM 1604 C C . TRP A 1 205 ? 19.726 -8.314 -19.757 1.00 94.00 205 TRP A C 1
ATOM 1606 O O . TRP A 1 205 ? 20.200 -9.447 -19.760 1.00 94.00 205 TRP A O 1
ATOM 1616 N N . TRP A 1 206 ? 19.203 -7.752 -20.852 1.00 93.19 206 TRP A N 1
ATOM 1617 C CA . TRP A 1 206 ? 19.108 -8.445 -22.140 1.00 93.19 206 TRP A CA 1
ATOM 1618 C C . TRP A 1 206 ? 20.465 -8.900 -22.674 1.00 93.19 206 TRP A C 1
ATOM 1620 O O . TRP A 1 206 ? 20.577 -10.014 -23.182 1.00 93.19 206 TRP A O 1
ATOM 1630 N N . HIS A 1 207 ? 21.502 -8.070 -22.531 1.00 94.75 207 HIS A N 1
ATOM 1631 C CA . HIS A 1 207 ? 22.862 -8.443 -22.914 1.00 94.75 207 HIS A CA 1
ATOM 1632 C C . HIS A 1 207 ? 23.336 -9.686 -22.156 1.00 94.75 207 HIS A C 1
ATOM 1634 O O . HIS A 1 207 ? 23.761 -10.655 -22.779 1.00 94.75 207 HIS A O 1
ATOM 1640 N N . ARG A 1 208 ? 23.171 -9.694 -20.827 1.00 94.06 208 ARG A N 1
ATOM 1641 C CA . ARG A 1 208 ? 23.559 -10.825 -19.970 1.00 94.06 208 ARG A CA 1
ATOM 1642 C C . ARG A 1 208 ? 22.778 -12.096 -20.289 1.00 94.06 208 ARG A C 1
ATOM 1644 O O . ARG A 1 208 ? 23.363 -13.169 -20.329 1.00 94.06 208 ARG A O 1
ATOM 1651 N N . GLN A 1 209 ? 21.470 -11.986 -20.529 1.00 92.00 209 GLN A N 1
ATOM 1652 C CA . GLN A 1 209 ? 20.653 -13.143 -20.917 1.00 92.00 209 GLN A CA 1
ATOM 1653 C C . GLN A 1 209 ? 21.107 -13.721 -22.257 1.00 92.00 209 GLN A C 1
ATOM 1655 O O . GLN A 1 209 ? 21.205 -14.934 -22.413 1.00 92.00 209 GLN A O 1
ATOM 1660 N N . ARG A 1 210 ? 21.426 -12.855 -23.223 1.00 93.50 210 ARG A N 1
ATOM 1661 C CA . ARG A 1 210 ? 21.945 -13.280 -24.522 1.00 93.50 210 ARG A CA 1
ATOM 1662 C C . ARG A 1 210 ? 23.294 -13.987 -24.388 1.00 93.50 210 ARG A C 1
ATOM 1664 O O . ARG A 1 210 ? 23.473 -15.020 -25.020 1.00 93.50 210 ARG A O 1
ATOM 1671 N N . GLU A 1 211 ? 24.222 -13.440 -23.607 1.00 95.00 211 GLU A N 1
ATOM 1672 C CA . GLU A 1 211 ? 25.527 -14.067 -23.355 1.00 95.00 211 GLU A CA 1
ATOM 1673 C C . GLU A 1 211 ? 25.364 -15.442 -22.711 1.00 95.00 211 GLU A C 1
ATOM 1675 O O . GLU A 1 211 ? 25.891 -16.414 -23.240 1.00 95.00 211 GLU A O 1
ATOM 1680 N N . PHE A 1 212 ? 24.541 -15.541 -21.664 1.00 93.31 212 PHE A N 1
ATOM 1681 C CA . PHE A 1 212 ? 24.245 -16.805 -20.992 1.00 93.31 212 PHE A CA 1
ATOM 1682 C C . PHE A 1 212 ? 23.698 -17.871 -21.957 1.00 93.31 212 PHE A C 1
ATOM 1684 O O . PHE A 1 212 ? 24.145 -19.014 -21.943 1.00 93.31 212 PHE A O 1
ATOM 1691 N N . LEU A 1 213 ? 22.764 -17.496 -22.839 1.00 92.25 213 LEU A N 1
ATOM 1692 C CA . LEU A 1 213 ? 22.213 -18.414 -23.842 1.00 92.25 213 LEU A CA 1
ATOM 1693 C C . LEU A 1 213 ? 23.247 -18.825 -24.900 1.00 92.25 213 LEU A C 1
ATOM 1695 O O . LEU A 1 213 ? 23.233 -19.966 -25.352 1.00 92.25 213 LEU A O 1
ATOM 1699 N N . ILE A 1 214 ? 24.124 -17.911 -25.328 1.00 92.88 214 ILE A N 1
ATOM 1700 C CA . ILE A 1 214 ? 25.195 -18.231 -26.284 1.00 92.88 214 ILE A CA 1
ATOM 1701 C C . ILE A 1 214 ? 26.189 -19.201 -25.654 1.00 92.88 214 ILE A C 1
ATOM 1703 O O . ILE A 1 214 ? 26.533 -20.192 -26.293 1.00 92.88 214 ILE A O 1
ATOM 1707 N N . GLU A 1 215 ? 26.610 -18.939 -24.416 1.00 91.62 215 GLU A N 1
ATOM 1708 C CA . GLU A 1 215 ? 27.484 -19.836 -23.667 1.00 91.62 215 GLU A CA 1
ATOM 1709 C C . GLU A 1 215 ? 26.866 -21.236 -23.610 1.00 91.62 215 GLU A C 1
ATOM 1711 O O . GLU A 1 215 ? 27.477 -22.175 -24.118 1.00 91.62 215 GLU A O 1
ATOM 1716 N N . ASP A 1 216 ? 25.625 -21.375 -23.132 1.00 89.50 216 ASP A N 1
ATOM 1717 C CA . ASP A 1 216 ? 24.917 -22.664 -23.032 1.00 89.50 216 ASP A CA 1
ATOM 1718 C C . ASP A 1 216 ? 24.854 -23.435 -24.367 1.00 89.50 216 ASP A C 1
ATOM 1720 O O . ASP A 1 216 ? 25.016 -24.656 -24.408 1.00 89.50 216 ASP A O 1
ATOM 1724 N N . MET A 1 217 ? 24.702 -22.730 -25.494 1.00 84.25 217 MET A N 1
ATOM 1725 C CA . MET A 1 217 ? 24.719 -23.345 -26.827 1.00 84.25 217 MET A CA 1
ATOM 1726 C C . MET A 1 217 ? 26.113 -23.796 -27.281 1.00 84.25 217 MET A C 1
ATOM 1728 O O . MET A 1 217 ? 26.212 -24.747 -28.055 1.00 84.25 217 MET A O 1
ATOM 1732 N N . THR A 1 218 ? 27.176 -23.123 -26.836 1.00 86.88 218 THR A N 1
ATOM 1733 C CA . THR A 1 218 ? 28.572 -23.465 -27.171 1.00 86.88 218 THR A CA 1
ATOM 1734 C C . THR A 1 218 ? 29.166 -24.575 -26.302 1.00 86.88 218 THR A C 1
ATOM 1736 O O . THR A 1 218 ? 30.204 -25.123 -26.657 1.00 86.88 218 THR A O 1
ATOM 1739 N N . TRP A 1 219 ? 28.510 -24.942 -25.196 1.00 66.50 219 TRP A N 1
ATOM 1740 C CA . TRP A 1 219 ? 28.903 -26.051 -24.314 1.00 66.50 219 TRP A CA 1
ATOM 1741 C C . TRP A 1 219 ? 28.452 -27.447 -24.812 1.00 66.50 219 TRP A C 1
ATOM 1743 O O . TRP A 1 219 ? 28.481 -28.412 -24.046 1.00 66.50 219 TRP A O 1
ATOM 1753 N N . ARG A 1 220 ? 28.052 -27.576 -26.085 1.00 53.59 220 ARG A N 1
ATOM 1754 C CA . ARG A 1 220 ? 27.752 -28.853 -26.765 1.00 53.59 220 ARG A CA 1
ATOM 1755 C C . ARG A 1 220 ? 28.846 -29.229 -27.754 1.00 53.59 220 ARG A C 1
ATOM 1757 O O . ARG A 1 220 ? 29.103 -30.447 -27.871 1.00 53.59 220 ARG A O 1
#

pLDDT: mean 84.67, std 14.06, range [40.09, 96.06]

Radius of gyration: 23.48 Å; chains: 1; bounding box: 66×55×50 Å

Secondary structure (DSSP, 8-state):
---SHHHHHHHHHTT--HHHHHHHGGGS-HHHHHHHHHH-HHHHTT--HHHHHHHHHHH-HHHHHHHHHHSSS---HHHHHHTSPTTHHHHHHHHHHHHHHTS----HHHHHHS-HHHHHHHHHHHHHHHHHHHHHHHHHHTT-HHHHHHHHHHHHHHHHHHHHHHHHHHTS------TTS---TTHHHHHHHHHHHHHHHHHHHHHHHHHHHHHHHHT-

Sequence (220 aa):
QNASGNRSFKAMVSFFGTAEAYALGPFCSGVDFIAVSQTHRSMGLLLTDAVWKHMVRSHFQQALEMVGRLSTPVEEHETVLAALPEGASRSLYLAMQGTSAECFVLQPRARLTLEIYELLEWDKHHRHIIVLREATALADVLGRRKLAESLREGTAPHVLELVSLQALGNGKFPKLPLEEVRWAESADADLVELMSKRLQQRRTWWHRQREFLIEDMTWR